Protein AF-A0A968JB32-F1 (afdb_monomer)

Solvent-accessible surface area (backbone atoms only — not comparable to full-atom values): 13478 Å² total; per-residue (Å²): 143,81,89,84,86,81,88,84,80,91,79,90,79,88,82,88,78,91,77,84,84,80,88,77,82,78,82,82,85,75,86,79,80,78,80,72,78,76,82,73,78,76,76,85,75,85,79,71,70,97,79,67,56,68,71,60,50,58,49,51,55,51,51,51,52,56,56,55,63,65,66,68,70,74,73,83,73,71,82,69,79,87,70,75,74,74,80,78,71,79,75,77,78,80,80,71,87,66,46,76,42,68,85,70,87,66,94,60,64,87,53,35,50,74,58,22,28,37,35,48,67,62,91,68,30,44,37,39,36,39,20,8,16,23,66,92,47,56,52,27,16,28,36,41,40,36,44,28,46,76,87,68,49,75,52,75,76,43,81,46,69,52,98,59,76,49,23,34,24,34,70,79,45,70,61,90,58,34,35,34,31,34,26,74,80,64,54,70,48,41,34,32,66,83,79,70,39,75,51,81,78,76,80,72,78,81,129

Secondary structure (DSSP, 8-state):
-------------------PPP--PPPP---------------TTS---TT--HHHHHHHHHHHHHHHHHHT-----------PPP--PPPP---PPPEEES----TTTTTEEEEEEEEEEETTEEEEEEEEEESS-TTSEEEEEEEB-TT-PBPPPEEEE-SS--S-EEEEEEETTEEEEEETTS-EEEEETTTTEEPP-------

Foldseek 3Di:
DDDDDDDDDDDDDDDDDDDDDDDDDDDDDDDDPPPPPDPPPPPPPPDDDPDDDPVVVVVVVVVVVVVVVVVPPPPPCPPDPPPPDPPPDPDPDPPDDFAKAQDDDDDPVVFFPFRIKGWDQDPLKIKIKTWWAGPVHQQWIKIWIWIADSVRRTDDIDIDIDPDGQGTKDFPDDDPQWTWIAGPVGDIWIARNVVRDTDPPDPPPDD

Mean predicted aligned error: 16.58 Å

Sequence (207 aa):
MRYFTILAPLLCLAIVLSGCGTIVNAPSQGAFAADVPTPTIIGLQDDLPPNLPDEKRDFLEREQRLVQTHVARQTDHTPSPITMPPTVSPVPQQIRPTGIFEDCREDYYQYIRIENCWWSIFGQTPVRVWAGADLSETSHGLLILLSTTAEGKIGEPTFYTTPTNHGAIEVIGADGPVLQVQAEDGTRFDFDVLERTWLPTVLTPTP

Structure (mmCIF, N/CA/C/O backbone):
data_AF-A0A968JB32-F1
#
_entry.id   AF-A0A968JB32-F1
#
loop_
_atom_site.group_PDB
_atom_site.id
_atom_site.type_symbol
_atom_site.label_atom_id
_atom_site.label_alt_id
_atom_site.label_comp_id
_atom_site.label_asym_id
_atom_site.label_entity_id
_atom_site.label_seq_id
_atom_site.pdbx_PDB_ins_code
_atom_site.Cartn_x
_atom_site.Cartn_y
_atom_site.Cartn_z
_atom_site.occupancy
_atom_site.B_iso_or_equiv
_atom_site.auth_seq_id
_atom_site.auth_comp_id
_atom_site.auth_asym_id
_atom_site.auth_atom_id
_atom_site.pdbx_PDB_model_num
ATOM 1 N N . MET A 1 1 ? -38.175 24.318 15.145 1.00 48.72 1 MET A N 1
ATOM 2 C CA . MET A 1 1 ? -38.318 24.889 13.788 1.00 48.72 1 MET A CA 1
ATOM 3 C C . MET A 1 1 ? -37.516 26.176 13.694 1.00 48.72 1 MET A C 1
ATOM 5 O O . MET A 1 1 ? -37.954 27.201 14.199 1.00 48.72 1 MET A O 1
ATOM 9 N N . ARG A 1 2 ? -36.318 26.110 13.113 1.00 45.81 2 ARG A N 1
ATOM 10 C CA . ARG A 1 2 ? -35.528 27.276 12.705 1.00 45.81 2 ARG A CA 1
ATOM 11 C C . ARG A 1 2 ? -34.916 26.937 11.350 1.00 45.81 2 ARG A C 1
ATOM 13 O O . ARG A 1 2 ? -34.182 25.963 11.243 1.00 45.81 2 ARG A O 1
ATOM 20 N N . TYR A 1 3 ? -35.332 27.689 10.339 1.00 50.78 3 TYR A N 1
ATOM 21 C CA . TYR A 1 3 ? -34.846 27.622 8.967 1.00 50.78 3 TYR A CA 1
ATOM 22 C C . TYR A 1 3 ? -33.458 28.265 8.901 1.00 50.78 3 TYR A C 1
ATOM 24 O O . TYR A 1 3 ? -33.291 29.380 9.392 1.00 50.78 3 TYR A O 1
ATOM 32 N N . PHE A 1 4 ? -32.488 27.592 8.284 1.00 54.97 4 PHE A N 1
ATOM 33 C CA . PHE A 1 4 ? -31.253 28.225 7.826 1.00 54.97 4 PHE A CA 1
ATOM 34 C C . PHE A 1 4 ? -31.029 27.836 6.366 1.00 54.97 4 PHE A C 1
ATOM 36 O O . PHE A 1 4 ? -30.529 26.764 6.042 1.00 54.97 4 PHE A O 1
ATOM 43 N N . THR A 1 5 ? -31.494 28.723 5.494 1.00 60.91 5 THR A N 1
ATOM 44 C CA . THR A 1 5 ? -31.262 28.710 4.054 1.00 60.91 5 THR A CA 1
ATOM 45 C C . THR A 1 5 ? -30.018 29.554 3.798 1.00 60.91 5 THR A C 1
ATOM 47 O O . THR A 1 5 ? -30.060 30.760 4.027 1.00 60.91 5 THR A O 1
ATOM 50 N N . ILE A 1 6 ? -28.924 28.956 3.322 1.00 56.50 6 ILE A N 1
ATOM 51 C CA . ILE A 1 6 ? -27.818 29.704 2.706 1.00 56.50 6 ILE A CA 1
ATOM 52 C C . ILE A 1 6 ? -27.552 29.097 1.328 1.00 56.50 6 ILE A C 1
ATOM 54 O O . ILE A 1 6 ? -26.927 28.051 1.192 1.00 56.50 6 ILE A O 1
ATOM 58 N N . LEU A 1 7 ? -28.088 29.785 0.318 1.00 58.38 7 LEU A N 1
ATOM 59 C CA . LEU A 1 7 ? -27.598 29.790 -1.057 1.00 58.38 7 LEU A CA 1
ATOM 60 C C . LEU A 1 7 ? -26.282 30.579 -1.107 1.00 58.38 7 LEU A C 1
ATOM 62 O O . LEU A 1 7 ? -26.258 31.703 -0.609 1.00 58.38 7 LEU A O 1
ATOM 66 N N . ALA A 1 8 ? -25.260 30.066 -1.795 1.00 52.31 8 ALA A N 1
ATOM 67 C CA . ALA A 1 8 ? -24.227 30.860 -2.479 1.00 52.31 8 ALA A CA 1
ATOM 68 C C . ALA A 1 8 ? -23.337 29.948 -3.357 1.00 52.31 8 ALA A C 1
ATOM 70 O O . ALA A 1 8 ? -23.254 28.754 -3.082 1.00 52.31 8 ALA A O 1
ATOM 71 N N . PRO A 1 9 ? -22.751 30.461 -4.455 1.00 60.81 9 PRO A N 1
ATOM 72 C CA . PRO A 1 9 ? -22.960 29.878 -5.779 1.00 60.81 9 PRO A CA 1
ATOM 73 C C . PRO A 1 9 ? -21.728 29.232 -6.429 1.00 60.81 9 PRO A C 1
ATOM 75 O O . PRO A 1 9 ? -20.587 29.470 -6.043 1.00 60.81 9 PRO A O 1
ATOM 78 N N . LEU A 1 10 ? -22.027 28.468 -7.489 1.00 52.69 10 LEU A N 1
ATOM 79 C CA . LEU A 1 10 ? -21.133 28.057 -8.573 1.00 52.69 10 LEU A CA 1
ATOM 80 C C . LEU 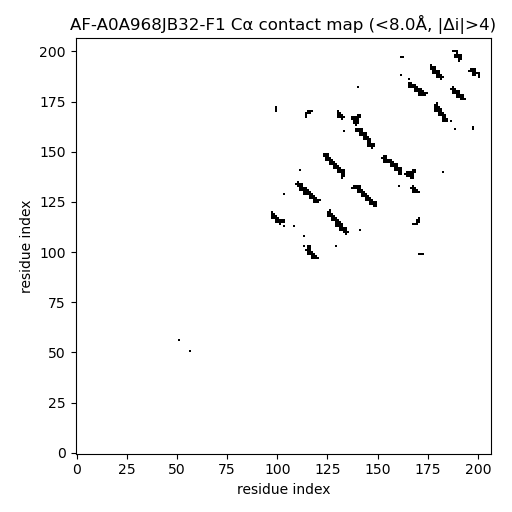A 1 10 ? -20.113 29.148 -8.938 1.00 52.69 10 LEU A C 1
ATOM 82 O O . LEU A 1 10 ? -20.499 30.242 -9.355 1.00 52.69 10 LEU A O 1
ATOM 86 N N . LEU A 1 11 ? -18.831 28.785 -8.932 1.00 58.09 11 LEU A N 1
ATOM 87 C CA . LEU A 1 11 ? -17.804 29.470 -9.708 1.00 58.09 11 LEU A CA 1
ATOM 88 C C . LEU A 1 11 ? -17.168 28.460 -10.669 1.00 58.09 11 LEU A C 1
ATOM 90 O O . LEU A 1 11 ? -16.337 27.639 -10.289 1.00 58.09 11 LEU A O 1
ATOM 94 N N . CYS A 1 12 ? -17.607 28.516 -11.925 1.00 47.22 12 CYS A N 1
ATOM 95 C CA . CYS A 1 12 ? -16.929 27.897 -13.054 1.00 47.22 12 CYS A CA 1
ATOM 96 C C . CYS A 1 12 ? -15.562 28.561 -13.248 1.00 47.22 12 CYS A C 1
ATOM 98 O O . CYS A 1 12 ? -15.500 29.766 -13.490 1.00 47.22 12 CYS A O 1
ATOM 100 N N . LEU A 1 13 ? -14.485 27.777 -13.245 1.00 57.88 13 LEU A N 1
ATOM 101 C CA . LEU A 1 13 ? -13.226 28.197 -13.850 1.00 57.88 13 LEU A CA 1
ATOM 102 C C . LEU A 1 13 ? -12.702 27.076 -14.747 1.00 57.88 13 LEU A C 1
ATOM 104 O O . LEU A 1 13 ? -12.031 26.148 -14.307 1.00 57.88 13 LEU A O 1
ATOM 108 N N . ALA A 1 14 ? -13.067 27.169 -16.024 1.00 53.66 14 ALA A N 1
ATOM 109 C CA . ALA A 1 14 ? -12.449 26.419 -17.102 1.00 53.66 14 ALA A CA 1
ATOM 110 C C . ALA A 1 14 ? -11.148 27.130 -17.498 1.00 53.66 14 ALA A C 1
ATOM 112 O O . ALA A 1 14 ? -11.190 28.271 -17.959 1.00 53.66 14 ALA A O 1
ATOM 113 N N . ILE A 1 15 ? -10.005 26.463 -17.342 1.00 61.47 15 ILE A N 1
ATOM 114 C CA . ILE A 1 15 ? -8.745 26.888 -17.959 1.00 61.47 15 ILE A CA 1
ATOM 115 C C . ILE A 1 15 ? -8.316 25.791 -18.929 1.00 61.47 15 ILE A C 1
ATOM 117 O O . ILE A 1 15 ? -7.851 24.724 -18.540 1.00 61.47 15 ILE A O 1
ATOM 121 N N . VAL A 1 16 ? -8.514 26.087 -20.211 1.00 59.53 16 VAL A N 1
ATOM 122 C CA . VAL A 1 16 ? -7.942 25.381 -21.356 1.00 59.53 16 VAL A CA 1
ATOM 123 C C . VAL A 1 16 ? -6.540 25.942 -21.570 1.00 59.53 16 VAL A C 1
ATOM 125 O O . VAL A 1 16 ? -6.406 27.129 -21.860 1.00 59.53 16 VAL A O 1
ATOM 128 N N . LEU A 1 17 ? -5.506 25.107 -21.478 1.00 61.25 17 LEU A N 1
ATOM 129 C CA . LEU A 1 17 ? -4.194 25.429 -22.039 1.00 61.25 17 LEU A CA 1
ATOM 130 C C . LEU A 1 17 ? -3.678 24.250 -22.864 1.00 61.25 17 LEU A C 1
ATOM 132 O O . LEU A 1 17 ? -3.130 23.277 -22.355 1.00 61.25 17 LEU A O 1
ATOM 136 N N . SER A 1 18 ? -3.886 24.391 -24.171 1.00 60.53 18 SER A N 1
ATOM 137 C CA . SER A 1 18 ? -3.218 23.663 -25.242 1.00 60.53 18 SER A CA 1
ATOM 138 C C . SER A 1 18 ? -1.718 23.966 -25.225 1.00 60.53 18 SER A C 1
ATOM 140 O O . SER A 1 18 ? -1.317 25.109 -25.440 1.00 60.53 18 SER A O 1
ATOM 142 N N . GLY A 1 19 ? -0.887 22.947 -25.005 1.00 52.47 19 GLY A N 1
ATOM 143 C CA . GLY A 1 19 ? 0.565 23.024 -25.169 1.00 52.47 19 GLY A CA 1
ATOM 144 C C . GLY A 1 19 ? 1.015 22.222 -26.388 1.00 52.47 19 GLY A C 1
ATOM 145 O O . GLY A 1 19 ? 0.923 20.997 -26.388 1.00 52.47 19 GLY A O 1
ATOM 146 N N . CYS A 1 20 ? 1.486 22.915 -27.427 1.00 65.56 20 CYS A N 1
ATOM 147 C CA . CYS A 1 20 ? 2.123 22.320 -28.602 1.00 65.56 20 CYS A CA 1
ATOM 148 C C . CYS A 1 20 ? 3.452 21.648 -28.230 1.00 65.56 20 CYS A C 1
ATOM 150 O O . CYS A 1 20 ? 4.290 22.247 -27.557 1.00 65.56 20 CYS A O 1
ATOM 152 N N . GLY A 1 21 ? 3.653 20.425 -28.722 1.00 45.09 21 GLY A N 1
ATOM 153 C CA . GLY A 1 21 ? 4.903 19.686 -28.594 1.00 45.09 21 GLY A CA 1
ATOM 154 C C . GLY A 1 21 ? 6.032 20.276 -29.441 1.00 45.09 21 GLY A C 1
ATOM 155 O O . GLY A 1 21 ? 5.850 20.601 -30.614 1.00 45.09 21 GLY A O 1
ATOM 156 N N . THR A 1 22 ? 7.219 20.364 -28.849 1.00 61.78 22 THR A N 1
ATOM 157 C CA . THR A 1 22 ? 8.491 20.558 -29.546 1.00 61.78 22 THR A CA 1
ATOM 158 C C . THR A 1 22 ? 9.224 19.221 -29.603 1.00 61.78 22 THR A C 1
ATOM 160 O O . THR A 1 22 ? 9.585 18.638 -28.585 1.00 61.78 22 THR A O 1
ATOM 163 N N . ILE A 1 23 ? 9.429 18.712 -30.817 1.00 51.91 23 ILE A N 1
ATOM 164 C CA . ILE A 1 23 ? 10.250 17.527 -31.072 1.00 51.91 23 ILE A CA 1
ATOM 165 C C . ILE A 1 23 ? 11.708 17.996 -31.043 1.00 51.91 23 ILE A C 1
ATOM 167 O O . ILE A 1 23 ? 12.149 18.716 -31.938 1.00 51.91 23 ILE A O 1
ATOM 171 N N . VAL A 1 24 ? 12.443 17.641 -29.991 1.00 63.69 24 VAL A N 1
ATOM 172 C CA . VAL A 1 24 ? 13.883 17.905 -29.889 1.00 63.69 24 VAL A CA 1
ATOM 173 C C . VAL A 1 24 ? 14.620 16.726 -30.521 1.00 63.69 24 VAL A C 1
ATOM 175 O O . VAL A 1 24 ? 14.542 15.602 -30.031 1.00 63.69 24 VAL A O 1
ATOM 178 N N . ASN A 1 25 ? 15.314 16.982 -31.630 1.00 56.31 25 ASN A N 1
ATOM 179 C CA . ASN A 1 25 ? 16.186 16.008 -32.284 1.00 56.31 25 ASN A C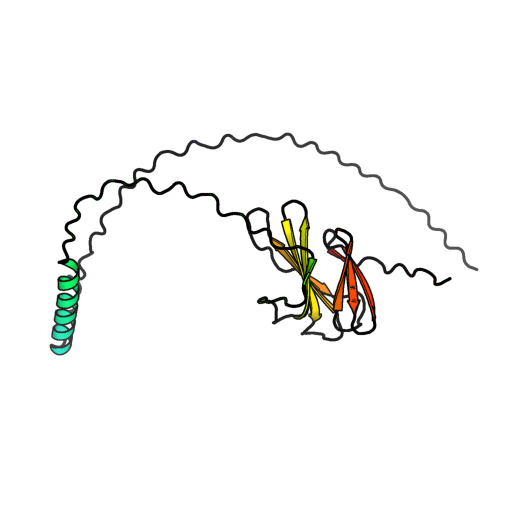A 1
ATOM 180 C C . ASN A 1 25 ? 17.312 15.575 -31.332 1.00 56.31 25 ASN A C 1
ATOM 182 O O . ASN A 1 25 ? 18.053 16.413 -30.817 1.00 56.31 25 ASN A O 1
ATOM 186 N N . ALA A 1 26 ? 17.454 14.265 -31.130 1.00 58.81 26 ALA A N 1
ATOM 187 C CA . ALA A 1 26 ? 18.565 13.685 -30.389 1.00 58.81 26 ALA A CA 1
ATOM 188 C C . ALA A 1 26 ? 19.880 13.817 -31.189 1.00 58.81 26 ALA A C 1
ATOM 190 O O . ALA A 1 26 ? 19.883 13.572 -32.399 1.00 58.81 26 ALA A O 1
ATOM 191 N N . PRO A 1 27 ? 21.006 14.179 -30.548 1.00 59.72 27 PRO A N 1
ATOM 192 C CA . PRO A 1 27 ? 22.311 14.176 -31.195 1.00 59.72 27 PRO A CA 1
ATOM 193 C C . PRO A 1 27 ? 22.784 12.742 -31.474 1.00 59.72 27 PRO A C 1
ATOM 195 O O . PRO A 1 27 ? 22.702 11.853 -30.626 1.00 59.72 27 PRO A O 1
ATOM 198 N N . SER A 1 28 ? 23.307 12.535 -32.682 1.00 53.94 28 SER A N 1
ATOM 199 C CA . SER A 1 28 ? 23.983 11.315 -33.122 1.00 53.94 28 SER A CA 1
ATOM 200 C C . SER A 1 28 ? 25.167 10.984 -32.209 1.00 53.94 28 SER A C 1
ATOM 202 O O . SER A 1 28 ? 26.077 11.801 -32.053 1.00 53.94 28 SER A O 1
ATOM 204 N N . GLN A 1 29 ? 25.167 9.779 -31.636 1.00 54.38 29 GLN A N 1
ATOM 205 C CA . GLN A 1 29 ? 26.278 9.236 -30.856 1.00 54.38 29 GLN A CA 1
ATOM 206 C C . GLN A 1 29 ? 27.517 9.072 -31.747 1.00 54.38 29 GLN A C 1
ATOM 208 O O . GLN A 1 29 ? 27.542 8.245 -32.658 1.00 54.38 29 GLN A O 1
ATOM 213 N N . GLY A 1 30 ? 28.540 9.886 -31.486 1.00 53.81 30 GLY A N 1
ATOM 214 C CA . GLY A 1 30 ? 29.878 9.697 -32.031 1.00 53.81 30 GLY A CA 1
ATOM 215 C C . GLY A 1 30 ? 30.526 8.446 -31.441 1.00 53.81 30 GLY A C 1
ATOM 216 O O . GLY A 1 30 ? 30.382 8.156 -30.254 1.00 53.81 30 GLY A O 1
ATOM 217 N N . ALA A 1 31 ? 31.230 7.702 -32.289 1.00 51.78 31 ALA A N 1
ATOM 218 C CA . ALA A 1 31 ? 32.008 6.536 -31.910 1.00 51.78 31 ALA A CA 1
ATOM 219 C C . ALA A 1 31 ? 33.108 6.929 -30.910 1.00 51.78 31 ALA A C 1
ATOM 221 O O . ALA A 1 31 ? 34.048 7.644 -31.256 1.00 51.78 31 ALA A O 1
ATOM 222 N N . PHE A 1 32 ? 32.999 6.447 -29.674 1.00 48.97 32 PHE A N 1
ATOM 223 C CA . PHE A 1 32 ? 34.090 6.505 -28.710 1.00 48.97 32 PHE A CA 1
ATOM 224 C C . PHE A 1 32 ? 35.105 5.416 -29.067 1.00 48.97 32 PHE A C 1
ATOM 226 O O . PHE A 1 32 ? 34.905 4.239 -28.770 1.00 48.97 32 PHE A O 1
ATOM 233 N N . ALA A 1 33 ? 36.197 5.810 -29.721 1.00 50.34 33 ALA A N 1
ATOM 234 C CA . ALA A 1 33 ? 37.429 5.038 -29.693 1.00 50.34 33 ALA A CA 1
ATOM 235 C C . ALA A 1 33 ? 37.967 5.110 -28.258 1.00 50.34 33 ALA A C 1
ATOM 237 O O . ALA A 1 33 ? 38.444 6.155 -27.817 1.00 50.34 33 ALA A O 1
ATOM 238 N N . ALA A 1 34 ? 37.806 4.028 -27.499 1.00 49.00 34 ALA A N 1
ATOM 239 C CA . ALA A 1 34 ? 38.403 3.904 -26.181 1.00 49.00 34 ALA A CA 1
ATOM 240 C C . ALA A 1 34 ? 39.913 3.682 -26.347 1.00 49.00 34 ALA A C 1
ATOM 242 O O . ALA A 1 34 ? 40.373 2.547 -26.458 1.00 49.00 34 ALA A O 1
ATOM 243 N N . ASP A 1 35 ? 40.677 4.774 -26.366 1.00 49.22 35 ASP A N 1
ATOM 244 C CA . ASP A 1 35 ? 42.063 4.755 -25.904 1.00 49.22 35 ASP A CA 1
ATOM 245 C C . ASP A 1 35 ? 42.000 4.430 -24.408 1.00 49.22 35 ASP A C 1
ATOM 247 O O . ASP A 1 35 ? 41.704 5.288 -23.576 1.00 49.22 35 ASP A O 1
ATOM 251 N N . VAL A 1 36 ? 42.162 3.154 -24.065 1.00 53.12 36 VAL A N 1
ATOM 252 C CA . VAL A 1 36 ? 42.317 2.735 -22.673 1.00 53.12 36 VAL A CA 1
ATOM 253 C C . VAL A 1 36 ? 43.753 3.090 -22.291 1.00 53.12 36 VAL A C 1
ATOM 255 O O . VAL A 1 36 ? 44.672 2.444 -22.800 1.00 53.12 36 VAL A O 1
ATOM 258 N N . PRO A 1 37 ? 43.995 4.104 -21.438 1.00 56.22 37 PRO A N 1
ATOM 259 C CA . PRO A 1 37 ? 45.337 4.361 -20.956 1.00 56.22 37 PRO A CA 1
ATOM 260 C C . PRO A 1 37 ? 45.794 3.124 -20.187 1.00 56.22 37 PRO A C 1
ATOM 262 O O . PRO A 1 37 ? 45.181 2.729 -19.193 1.00 56.22 37 PRO A O 1
ATOM 265 N N . THR A 1 38 ? 46.863 2.497 -20.671 1.00 55.62 38 THR A N 1
ATOM 266 C CA . THR A 1 38 ? 47.585 1.469 -19.929 1.00 55.62 38 THR A CA 1
ATOM 267 C C . THR A 1 38 ? 47.860 2.020 -18.530 1.00 55.62 38 THR A C 1
ATOM 269 O O . THR A 1 38 ? 48.454 3.098 -18.429 1.00 55.62 38 THR A O 1
ATOM 272 N N . PRO A 1 39 ? 47.425 1.350 -17.449 1.00 52.53 39 PRO A N 1
ATOM 273 C CA . PRO A 1 39 ? 47.748 1.797 -16.109 1.00 52.53 39 PRO A CA 1
ATOM 274 C C . PRO A 1 39 ? 49.263 1.705 -15.942 1.00 52.53 39 PRO A C 1
ATOM 276 O O . PRO A 1 39 ? 49.828 0.626 -15.770 1.00 52.53 39 PRO A O 1
ATOM 279 N N . THR A 1 40 ? 49.933 2.849 -16.030 1.00 60.88 40 THR A N 1
ATOM 280 C CA . THR A 1 40 ? 51.312 2.984 -15.585 1.00 60.88 40 THR A CA 1
ATOM 281 C C . THR A 1 40 ? 51.298 2.688 -14.095 1.00 60.88 40 THR A C 1
ATOM 283 O O . THR A 1 40 ? 50.757 3.468 -13.312 1.00 60.88 40 THR A O 1
ATOM 286 N N . ILE A 1 41 ? 51.840 1.533 -13.706 1.00 55.53 41 ILE A N 1
ATOM 287 C CA . ILE A 1 41 ? 52.107 1.217 -12.306 1.00 55.53 41 ILE A CA 1
ATOM 288 C C . ILE A 1 41 ? 53.046 2.314 -11.806 1.00 55.53 41 ILE A C 1
ATOM 290 O O . ILE A 1 41 ? 54.220 2.359 -12.170 1.00 55.53 41 ILE A O 1
ATOM 294 N N . ILE A 1 42 ? 52.492 3.243 -11.029 1.00 52.00 42 ILE A N 1
ATOM 295 C CA . ILE A 1 42 ? 53.248 4.267 -10.320 1.00 52.00 42 ILE A CA 1
ATOM 296 C C . ILE A 1 42 ? 54.175 3.506 -9.373 1.00 52.00 42 ILE A C 1
ATOM 298 O O . ILE A 1 42 ? 53.716 2.841 -8.443 1.00 52.00 42 ILE A O 1
ATOM 302 N N . GLY A 1 43 ? 55.474 3.533 -9.667 1.00 53.78 43 GLY A N 1
ATOM 303 C CA . GLY A 1 43 ? 56.492 2.906 -8.840 1.00 53.78 43 GLY A CA 1
ATOM 304 C C . GLY A 1 43 ? 56.489 3.538 -7.453 1.00 53.78 43 GLY A C 1
ATOM 305 O O . GLY A 1 43 ? 56.945 4.660 -7.278 1.00 53.78 43 GLY A O 1
ATOM 306 N N . LEU A 1 44 ? 56.002 2.799 -6.458 1.00 56.06 44 LEU A N 1
ATOM 307 C CA . LEU A 1 44 ? 56.058 3.126 -5.025 1.00 56.06 44 LEU A CA 1
ATOM 308 C C . LEU A 1 44 ? 57.489 3.017 -4.446 1.00 56.06 44 LEU A C 1
ATOM 310 O O . LEU A 1 44 ? 57.664 2.757 -3.258 1.00 56.06 44 LEU A O 1
ATOM 314 N N . GLN A 1 45 ? 58.524 3.154 -5.279 1.00 57.25 45 GLN A N 1
ATOM 315 C CA . GLN A 1 45 ? 59.910 2.866 -4.900 1.00 57.25 45 GLN A CA 1
ATOM 316 C C . GLN A 1 45 ? 60.620 4.048 -4.214 1.00 57.25 45 GLN A C 1
ATOM 318 O O . GLN A 1 45 ? 61.601 3.810 -3.516 1.00 57.25 45 GLN A O 1
ATOM 323 N N . ASP A 1 46 ? 60.132 5.285 -4.364 1.00 56.38 46 ASP A N 1
ATOM 324 C CA . ASP A 1 46 ? 60.915 6.483 -4.011 1.00 56.38 46 ASP A CA 1
ATOM 325 C C . ASP A 1 46 ? 60.667 7.064 -2.602 1.00 56.38 46 ASP A C 1
ATOM 327 O O . ASP A 1 46 ? 61.356 8.001 -2.212 1.00 56.38 46 ASP A O 1
ATOM 331 N N . ASP A 1 47 ? 59.764 6.489 -1.796 1.00 63.12 47 ASP A N 1
ATOM 332 C CA . ASP A 1 47 ? 59.376 7.049 -0.481 1.00 63.12 47 ASP A CA 1
ATOM 333 C C . ASP A 1 47 ? 59.603 6.092 0.712 1.00 63.12 47 ASP A C 1
ATOM 335 O O . ASP A 1 47 ? 58.849 6.077 1.689 1.00 63.12 47 ASP A O 1
ATOM 339 N N . LEU A 1 48 ? 60.654 5.265 0.677 1.00 67.62 48 LEU A N 1
ATOM 340 C CA . LEU A 1 48 ? 61.046 4.493 1.864 1.00 67.62 48 LEU A CA 1
ATOM 341 C C . LEU A 1 48 ? 61.942 5.335 2.791 1.00 67.62 48 LEU A C 1
ATOM 343 O O . LEU A 1 48 ? 63.025 5.756 2.381 1.00 67.62 48 LEU A O 1
ATOM 347 N N . PRO A 1 49 ? 61.544 5.570 4.059 1.00 74.62 49 PRO A N 1
ATOM 348 C CA . PRO A 1 49 ? 62.358 6.345 4.982 1.00 74.62 49 PRO A CA 1
ATOM 349 C C . PRO A 1 49 ? 63.690 5.625 5.266 1.00 74.62 49 PRO A C 1
ATOM 351 O O . PRO A 1 49 ? 63.700 4.408 5.471 1.00 74.62 49 PRO A O 1
ATOM 354 N N . PRO A 1 50 ? 64.818 6.356 5.352 1.00 74.88 50 PRO A N 1
ATOM 355 C CA . PRO A 1 50 ? 66.174 5.789 5.333 1.00 74.88 50 PRO A CA 1
ATOM 356 C C . PRO A 1 50 ? 66.554 4.957 6.570 1.00 74.88 50 PRO A C 1
ATOM 358 O O . PRO A 1 50 ? 67.678 4.476 6.661 1.00 74.88 50 PRO A O 1
ATOM 361 N N . ASN A 1 51 ? 65.646 4.788 7.534 1.00 83.94 51 ASN A N 1
ATOM 362 C CA . ASN A 1 51 ? 65.935 4.180 8.831 1.00 83.94 51 ASN A CA 1
ATOM 363 C C . ASN A 1 51 ? 64.899 3.110 9.219 1.00 83.94 51 ASN A C 1
ATOM 365 O O . ASN A 1 51 ? 64.377 3.094 10.334 1.00 83.94 51 ASN A O 1
ATOM 369 N N . LEU A 1 52 ? 64.543 2.238 8.269 1.00 83.88 52 LEU A N 1
ATOM 370 C CA . LEU A 1 52 ? 63.701 1.078 8.562 1.00 83.88 52 LEU A CA 1
ATOM 371 C C . LEU A 1 52 ? 64.499 -0.000 9.328 1.00 83.88 52 LEU A C 1
ATOM 373 O O . LEU A 1 52 ? 65.577 -0.393 8.859 1.00 83.88 52 LEU A O 1
ATOM 377 N N . PRO A 1 53 ? 63.948 -0.546 10.432 1.00 90.81 53 PRO A N 1
ATOM 378 C CA . PRO A 1 53 ? 64.485 -1.742 11.083 1.00 90.81 53 PRO A CA 1
ATOM 379 C C . PRO A 1 53 ? 64.633 -2.901 10.088 1.00 90.81 53 PRO A C 1
ATOM 381 O O . PRO A 1 53 ? 63.778 -3.057 9.211 1.00 90.81 53 PRO A O 1
ATOM 384 N N . ASP A 1 54 ? 65.686 -3.715 10.233 1.00 88.19 54 ASP A N 1
ATOM 385 C CA . ASP A 1 54 ? 66.004 -4.823 9.311 1.00 88.19 54 ASP A CA 1
ATOM 386 C C . ASP A 1 54 ? 64.805 -5.764 9.093 1.00 88.19 54 ASP A C 1
ATOM 388 O O . ASP A 1 54 ? 64.464 -6.085 7.958 1.00 88.19 54 ASP A O 1
ATOM 392 N N . GLU A 1 55 ? 64.068 -6.088 10.160 1.00 89.00 55 GLU A N 1
ATOM 393 C CA . GLU A 1 55 ? 62.886 -6.961 10.107 1.00 89.00 55 GLU A CA 1
ATOM 394 C C . GLU A 1 55 ? 61.796 -6.452 9.145 1.00 89.00 55 GLU A C 1
ATOM 396 O O . GLU A 1 55 ? 61.134 -7.227 8.450 1.00 89.00 55 GLU A O 1
ATOM 401 N N . LYS A 1 56 ? 61.628 -5.128 9.056 1.00 84.31 56 LYS A N 1
ATOM 402 C CA . LYS A 1 56 ? 60.614 -4.505 8.200 1.00 84.31 56 LYS A CA 1
ATOM 403 C C . LYS A 1 56 ? 61.076 -4.415 6.741 1.00 84.31 56 LYS A C 1
ATOM 405 O O . LYS A 1 56 ? 60.234 -4.459 5.845 1.00 84.31 56 LYS A O 1
ATOM 410 N N . ARG A 1 57 ? 62.391 -4.348 6.495 1.00 81.44 57 ARG A N 1
ATOM 411 C CA . ARG A 1 57 ? 62.976 -4.474 5.148 1.00 81.44 57 ARG A CA 1
ATOM 412 C C . ARG A 1 57 ? 62.752 -5.876 4.584 1.00 81.44 57 ARG A C 1
ATOM 414 O O . ARG A 1 57 ? 62.206 -5.995 3.491 1.00 81.44 57 ARG A O 1
ATOM 421 N N . ASP A 1 58 ? 63.031 -6.909 5.373 1.00 86.69 58 ASP A N 1
ATOM 422 C CA . ASP A 1 58 ? 62.839 -8.308 4.963 1.00 86.69 58 ASP A CA 1
ATOM 423 C C . ASP A 1 58 ? 61.368 -8.651 4.688 1.00 86.69 58 ASP A C 1
ATOM 425 O O . ASP A 1 58 ? 61.043 -9.521 3.874 1.00 86.69 58 ASP A O 1
ATOM 429 N N . PHE A 1 59 ? 60.439 -8.004 5.396 1.00 86.81 59 PHE A N 1
ATOM 430 C CA . PHE A 1 59 ? 59.010 -8.141 5.126 1.00 86.81 59 PHE A CA 1
ATOM 431 C C . PHE A 1 59 ? 58.620 -7.518 3.777 1.00 86.81 59 PHE A C 1
ATOM 433 O O . PHE A 1 59 ? 57.980 -8.179 2.960 1.00 86.81 59 PHE A O 1
ATOM 440 N N . LEU A 1 60 ? 59.048 -6.279 3.514 1.00 82.88 60 LEU A N 1
ATOM 441 C CA . LEU A 1 60 ? 58.741 -5.576 2.264 1.00 82.88 60 LEU A CA 1
ATOM 442 C C . LEU A 1 60 ? 59.361 -6.259 1.040 1.00 82.88 60 LEU A C 1
ATOM 444 O O . LEU A 1 60 ? 58.717 -6.344 -0.003 1.00 82.88 60 LEU A O 1
ATOM 448 N N . GLU A 1 61 ? 60.578 -6.788 1.165 1.00 84.06 61 GLU A N 1
ATOM 449 C CA . GLU A 1 61 ? 61.236 -7.516 0.079 1.00 84.06 61 GLU A CA 1
ATOM 450 C C . GLU A 1 61 ? 60.500 -8.824 -0.258 1.00 84.06 61 GLU A C 1
ATOM 452 O O . GLU A 1 61 ? 60.329 -9.163 -1.431 1.00 84.06 61 GLU A O 1
ATOM 457 N N . ARG A 1 62 ? 59.978 -9.533 0.755 1.00 83.56 62 ARG A N 1
ATOM 458 C CA . ARG A 1 62 ? 59.139 -10.725 0.543 1.00 83.56 62 ARG A CA 1
ATOM 459 C C . ARG A 1 62 ? 57.831 -10.393 -0.169 1.00 83.56 62 ARG A C 1
ATOM 461 O O . ARG A 1 62 ? 57.494 -11.080 -1.130 1.00 83.56 62 ARG A O 1
ATOM 468 N N . GLU A 1 63 ? 57.138 -9.341 0.253 1.00 82.56 63 GLU A N 1
ATOM 469 C CA . GLU A 1 63 ? 55.914 -8.859 -0.403 1.00 82.56 63 GLU A CA 1
ATOM 470 C C . GLU A 1 63 ? 56.170 -8.468 -1.865 1.00 82.56 63 GLU A C 1
ATOM 472 O O . GLU A 1 63 ? 55.480 -8.940 -2.769 1.00 82.56 63 GLU A O 1
ATOM 477 N N . GLN A 1 64 ? 57.225 -7.691 -2.139 1.00 78.38 64 GLN A N 1
ATOM 478 C CA . GLN A 1 64 ? 57.574 -7.308 -3.511 1.00 78.38 64 GLN A CA 1
ATOM 479 C C . GLN A 1 64 ? 57.877 -8.520 -4.397 1.00 78.38 64 GLN A C 1
ATOM 481 O O . GLN A 1 64 ? 57.476 -8.549 -5.563 1.00 78.38 64 GLN A O 1
ATOM 486 N N . ARG A 1 65 ? 58.533 -9.550 -3.851 1.00 76.62 65 ARG A N 1
ATOM 487 C CA . ARG A 1 65 ? 58.832 -10.782 -4.590 1.00 76.62 65 ARG A CA 1
ATOM 488 C C . ARG A 1 65 ? 57.571 -11.566 -4.955 1.00 76.62 65 ARG A C 1
ATOM 490 O O . ARG A 1 65 ? 57.513 -12.119 -6.050 1.00 76.62 65 ARG A O 1
ATOM 497 N N . LEU A 1 66 ? 56.573 -11.594 -4.069 1.00 72.62 66 LEU A N 1
ATOM 498 C CA . LEU A 1 66 ? 55.274 -12.226 -4.330 1.00 72.62 66 LEU A CA 1
ATOM 499 C C . LEU A 1 66 ? 54.474 -11.460 -5.386 1.00 72.62 66 LEU A C 1
ATOM 501 O O . LEU A 1 66 ? 53.871 -12.067 -6.267 1.00 72.62 66 LEU A O 1
ATOM 505 N N . VAL A 1 67 ? 54.510 -10.127 -5.352 1.00 67.69 67 VAL A N 1
ATOM 506 C CA . VAL A 1 67 ? 53.852 -9.311 -6.378 1.00 67.69 67 VAL A CA 1
ATOM 507 C C . VAL A 1 67 ? 54.520 -9.515 -7.741 1.00 67.69 67 VAL A C 1
ATOM 509 O O . VAL A 1 67 ? 53.819 -9.719 -8.728 1.00 67.69 67 VAL A O 1
ATOM 512 N N . GLN A 1 68 ? 55.857 -9.551 -7.819 1.00 64.94 68 GLN A N 1
ATOM 513 C CA . GLN A 1 68 ? 56.572 -9.745 -9.089 1.00 64.94 68 GLN A CA 1
ATOM 514 C C . GLN A 1 68 ? 56.325 -11.119 -9.733 1.00 64.94 68 GLN A C 1
ATOM 516 O O . GLN A 1 68 ? 56.204 -11.199 -10.957 1.00 64.94 68 GLN A O 1
ATOM 521 N N . THR A 1 69 ? 56.196 -12.198 -8.953 1.00 59.22 69 THR A N 1
ATOM 522 C CA . THR A 1 69 ? 55.891 -13.527 -9.514 1.00 59.22 69 THR A CA 1
ATOM 523 C C . THR A 1 69 ? 54.472 -13.627 -10.077 1.00 59.22 69 THR A C 1
ATOM 525 O O . THR A 1 69 ? 54.248 -14.421 -10.990 1.00 59.22 69 THR A O 1
ATOM 528 N N . HIS A 1 70 ? 53.530 -12.790 -9.632 1.00 55.88 70 HIS A N 1
ATOM 529 C CA . HIS A 1 70 ? 52.177 -12.747 -10.194 1.00 55.88 70 HIS A CA 1
ATOM 530 C C . HIS A 1 70 ? 52.093 -12.079 -11.578 1.00 55.88 70 HIS A C 1
ATOM 532 O O . HIS A 1 70 ? 51.196 -12.420 -12.350 1.00 55.88 70 HIS A O 1
ATOM 538 N N . VAL A 1 71 ? 53.022 -11.183 -11.933 1.00 55.66 71 VAL A N 1
ATOM 539 C CA . VAL A 1 71 ? 52.978 -10.435 -13.210 1.00 55.66 71 VAL A CA 1
ATOM 540 C C . VAL A 1 71 ? 53.608 -11.215 -14.374 1.00 55.66 71 VAL A C 1
ATOM 542 O O . VAL A 1 71 ? 53.283 -10.974 -15.532 1.00 55.66 71 VAL A O 1
ATOM 545 N N . ALA A 1 72 ? 54.462 -12.203 -14.095 1.00 51.84 72 ALA A N 1
ATOM 546 C CA . ALA A 1 72 ? 55.171 -12.972 -15.124 1.00 51.84 72 ALA A CA 1
ATOM 547 C C . ALA A 1 72 ? 54.338 -14.093 -15.779 1.00 51.84 72 ALA A C 1
ATOM 549 O O . ALA A 1 72 ? 54.865 -14.845 -16.600 1.00 51.84 72 ALA A O 1
ATOM 550 N N . ARG A 1 73 ? 53.038 -14.223 -15.465 1.00 53.44 73 ARG A N 1
ATOM 551 C CA . ARG A 1 73 ? 52.138 -15.114 -16.212 1.00 53.44 73 ARG A CA 1
ATOM 552 C C . ARG A 1 73 ? 51.759 -14.444 -17.530 1.00 53.44 73 ARG A C 1
ATOM 554 O O . ARG A 1 73 ? 50.644 -13.966 -17.708 1.00 53.44 73 ARG A O 1
ATOM 561 N N . GLN A 1 74 ? 52.735 -14.402 -18.428 1.00 50.94 74 GLN A N 1
ATOM 562 C CA . GLN A 1 74 ? 52.594 -13.974 -19.806 1.00 50.94 74 GLN A CA 1
ATOM 563 C C . GLN A 1 74 ? 51.583 -14.911 -20.467 1.00 50.94 74 GLN A C 1
ATOM 565 O O . GLN A 1 74 ? 51.846 -16.082 -20.735 1.00 50.94 74 GLN A O 1
ATOM 570 N N . THR A 1 75 ? 50.363 -14.422 -20.608 1.00 56.12 75 THR A N 1
ATOM 571 C CA . THR A 1 75 ? 49.310 -15.100 -21.335 1.00 56.12 75 THR A CA 1
ATOM 572 C C . THR A 1 75 ? 49.687 -15.085 -22.811 1.00 56.12 75 THR A C 1
ATOM 574 O O . THR A 1 75 ? 49.714 -14.030 -23.442 1.00 56.12 75 THR A O 1
ATOM 577 N N . ASP A 1 76 ? 49.980 -16.264 -23.363 1.00 53.41 76 ASP A N 1
ATOM 578 C CA . ASP A 1 76 ? 49.975 -16.517 -24.805 1.00 53.41 76 ASP A CA 1
ATOM 579 C C . ASP A 1 76 ? 48.554 -16.268 -25.331 1.00 53.41 76 ASP A C 1
ATOM 581 O O . ASP A 1 76 ? 47.735 -17.173 -25.509 1.00 53.41 76 ASP A O 1
ATOM 585 N N . HIS A 1 77 ? 48.218 -14.998 -25.530 1.00 53.50 77 HIS A N 1
ATOM 586 C CA . HIS A 1 77 ? 46.995 -14.586 -26.188 1.00 53.50 77 HIS A CA 1
ATOM 587 C C . HIS A 1 77 ? 47.191 -14.757 -27.690 1.00 53.50 77 HIS A C 1
ATOM 589 O O . HIS A 1 77 ? 47.419 -13.803 -28.429 1.00 53.50 77 HIS A O 1
ATOM 595 N N . THR A 1 78 ? 47.067 -16.000 -28.152 1.00 61.84 78 THR A N 1
ATOM 596 C CA . THR A 1 78 ? 46.606 -16.220 -29.523 1.00 61.84 78 THR A CA 1
ATOM 597 C C . THR A 1 78 ? 45.232 -15.548 -29.614 1.00 61.84 78 THR A C 1
ATOM 599 O O . THR A 1 78 ? 44.357 -15.906 -28.820 1.00 61.84 78 THR A O 1
ATOM 602 N N . PRO A 1 79 ? 45.020 -14.542 -30.483 1.00 61.59 79 PRO A N 1
ATOM 603 C CA . PRO A 1 79 ? 43.722 -13.898 -30.598 1.00 61.59 79 PRO A CA 1
ATOM 604 C C . PRO A 1 79 ? 42.713 -14.952 -31.050 1.00 61.59 79 PRO A C 1
ATOM 606 O O . PRO A 1 79 ? 42.749 -15.420 -32.189 1.00 61.59 79 PRO A O 1
ATOM 609 N N . SER A 1 80 ? 41.841 -15.370 -30.131 1.00 65.62 80 SER A N 1
ATOM 610 C CA . SER A 1 80 ? 40.714 -16.230 -30.466 1.00 65.62 80 SER A CA 1
ATOM 611 C C . SER A 1 80 ? 39.907 -15.557 -31.580 1.00 65.62 80 SER A C 1
ATOM 613 O O . SER A 1 80 ? 39.714 -14.337 -31.526 1.00 65.62 80 SER A O 1
ATOM 615 N N . PRO A 1 81 ? 39.422 -16.316 -32.580 1.00 71.44 81 PRO A N 1
ATOM 616 C CA . PRO A 1 81 ? 38.522 -15.788 -33.594 1.00 71.44 81 PRO A CA 1
ATOM 617 C C . PRO A 1 81 ? 37.397 -15.017 -32.910 1.00 71.44 81 PRO A C 1
ATOM 619 O O . PRO A 1 81 ? 36.777 -15.546 -31.982 1.00 71.44 81 PRO A O 1
ATOM 622 N N . ILE A 1 82 ? 37.164 -13.774 -33.342 1.00 66.44 82 ILE A N 1
ATOM 623 C CA . ILE A 1 82 ? 36.084 -12.925 -32.835 1.00 66.44 82 ILE A CA 1
ATOM 624 C C . ILE A 1 82 ? 34.772 -13.643 -33.154 1.00 66.44 82 ILE A C 1
ATOM 626 O O . ILE A 1 82 ? 34.209 -13.520 -34.239 1.00 66.44 82 ILE A O 1
ATOM 630 N N . THR A 1 83 ? 34.317 -14.464 -32.215 1.00 71.94 83 THR A N 1
ATOM 631 C CA . THR A 1 83 ? 33.001 -15.081 -32.263 1.00 71.94 83 THR A CA 1
ATOM 632 C C . THR A 1 83 ? 32.052 -13.971 -31.868 1.00 71.94 83 THR A C 1
ATOM 634 O O . THR A 1 83 ? 32.119 -13.479 -30.741 1.00 71.94 83 THR A O 1
ATOM 637 N N . MET A 1 84 ? 31.239 -13.509 -32.820 1.00 75.50 84 MET A N 1
ATOM 638 C CA . MET A 1 84 ? 30.232 -12.492 -32.537 1.00 75.50 84 MET A CA 1
ATOM 639 C C . MET A 1 84 ? 29.414 -12.957 -31.326 1.00 75.50 84 MET A C 1
ATOM 641 O O . MET A 1 84 ? 28.987 -14.118 -31.313 1.00 75.50 84 MET A O 1
ATOM 645 N N . PRO A 1 85 ? 29.231 -12.106 -30.299 1.00 77.81 85 PRO A N 1
ATOM 646 C CA . PRO A 1 85 ? 28.417 -12.472 -29.156 1.00 77.81 85 PRO A CA 1
ATOM 647 C C . PRO A 1 85 ? 27.044 -12.910 -29.674 1.00 77.81 85 PRO A C 1
ATOM 649 O O . PRO A 1 85 ? 26.504 -12.256 -30.575 1.00 77.81 85 PRO A O 1
ATOM 652 N N . PRO A 1 86 ? 26.499 -14.034 -29.177 1.00 79.00 86 PRO A N 1
ATOM 653 C CA . PRO A 1 86 ? 25.196 -14.497 -29.616 1.00 79.00 86 PRO A CA 1
ATOM 654 C C . PRO A 1 86 ? 24.200 -13.356 -29.438 1.00 79.00 86 PRO A C 1
ATOM 656 O O . PRO A 1 86 ? 24.197 -12.688 -28.401 1.00 79.00 86 PRO A O 1
ATOM 659 N N . THR A 1 87 ? 23.382 -13.112 -30.462 1.00 82.56 87 THR A N 1
ATOM 660 C CA . THR A 1 87 ? 22.262 -12.178 -30.376 1.00 82.56 87 THR A CA 1
ATOM 661 C C . THR A 1 87 ? 21.457 -12.545 -29.136 1.00 82.56 87 THR A C 1
ATOM 663 O O . THR A 1 87 ? 20.856 -13.620 -29.085 1.00 82.56 87 THR A O 1
ATOM 666 N N . VAL A 1 88 ? 21.517 -11.693 -28.108 1.00 78.81 88 VAL A N 1
ATOM 667 C CA . VAL A 1 88 ? 20.816 -11.917 -26.844 1.00 78.81 88 VAL A CA 1
ATOM 668 C C . VAL A 1 88 ? 19.338 -11.986 -27.189 1.00 78.81 88 VAL A C 1
ATOM 670 O O . VAL A 1 88 ? 18.733 -10.986 -27.571 1.00 78.81 88 VAL A O 1
ATOM 673 N N . SER A 1 89 ? 18.776 -13.192 -27.137 1.00 80.56 89 SER A N 1
ATOM 674 C CA . SER A 1 89 ? 17.341 -13.357 -27.310 1.00 80.56 89 SER A CA 1
ATOM 675 C C . SER A 1 89 ? 16.660 -12.604 -26.170 1.00 80.56 89 SER A C 1
ATOM 677 O O . SER A 1 89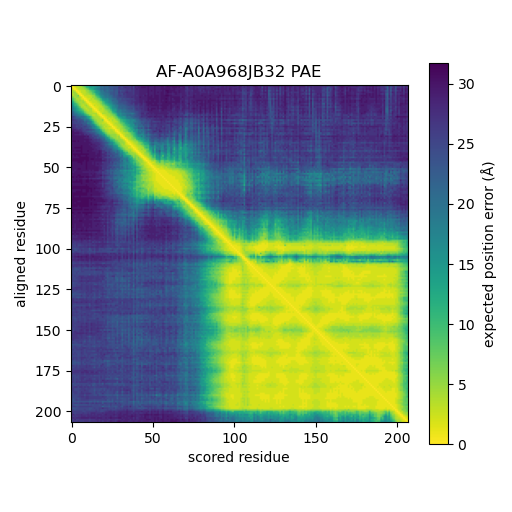 ? 17.116 -12.723 -25.028 1.00 80.56 89 SER A O 1
ATOM 679 N N . PRO A 1 90 ? 15.624 -11.800 -26.453 1.00 78.38 90 PRO A N 1
ATOM 680 C CA . PRO A 1 90 ? 14.937 -11.049 -25.417 1.00 78.38 90 PRO A CA 1
ATOM 681 C C . PRO A 1 90 ? 14.475 -12.028 -24.340 1.00 78.38 90 PRO A C 1
ATOM 683 O O . PRO A 1 90 ? 13.782 -13.003 -24.637 1.00 78.38 90 PRO A O 1
ATOM 686 N N . VAL A 1 91 ? 14.909 -11.799 -23.099 1.00 80.38 91 VAL A N 1
ATOM 687 C CA . VAL A 1 91 ? 14.453 -12.592 -21.957 1.00 80.38 91 VAL A CA 1
ATOM 688 C C . VAL A 1 91 ? 12.934 -12.436 -21.904 1.00 80.38 91 VAL A C 1
ATOM 690 O O . VAL A 1 91 ? 12.465 -11.293 -21.861 1.00 80.38 91 VAL A O 1
ATOM 693 N N . PRO A 1 92 ? 12.154 -13.532 -21.949 1.00 73.50 92 PRO A N 1
ATOM 694 C CA . PRO A 1 92 ? 10.709 -13.447 -21.834 1.00 73.50 92 PRO A CA 1
ATOM 695 C C . PRO A 1 92 ? 10.367 -12.658 -20.576 1.00 73.50 92 PRO A C 1
ATOM 697 O O . PRO A 1 92 ? 10.805 -13.013 -19.480 1.00 73.50 92 PRO A O 1
ATOM 700 N N . GLN A 1 93 ? 9.630 -11.561 -20.732 1.00 73.88 93 GLN A N 1
ATOM 701 C CA . GLN A 1 93 ? 9.178 -10.795 -19.583 1.00 73.88 93 GLN A CA 1
ATOM 702 C C . GLN A 1 93 ? 8.264 -11.702 -18.761 1.00 73.88 93 GLN A C 1
ATOM 704 O O . GLN A 1 93 ? 7.199 -12.110 -19.224 1.00 73.88 93 GLN A O 1
ATOM 709 N N . GLN A 1 94 ? 8.709 -12.074 -17.560 1.00 75.19 94 GLN A N 1
ATOM 710 C CA . GLN A 1 94 ? 7.900 -12.870 -16.652 1.00 75.19 94 GLN A CA 1
ATOM 711 C C . GLN A 1 94 ? 6.729 -11.999 -16.196 1.00 75.19 94 GLN A C 1
ATOM 713 O O . GLN A 1 94 ? 6.889 -11.117 -15.350 1.00 75.19 94 GLN A O 1
ATOM 718 N N . ILE A 1 95 ? 5.558 -12.231 -16.790 1.00 77.81 95 ILE A N 1
ATOM 719 C CA . ILE A 1 95 ? 4.310 -11.602 -16.369 1.00 77.81 95 ILE A CA 1
ATOM 720 C C . ILE A 1 95 ? 4.033 -12.133 -14.972 1.00 77.81 95 ILE A C 1
ATOM 722 O O . ILE A 1 95 ? 3.677 -13.299 -14.793 1.00 77.81 95 ILE A O 1
ATOM 726 N N . ARG A 1 96 ? 4.276 -11.307 -13.962 1.00 83.94 96 ARG A N 1
ATOM 727 C CA . ARG A 1 96 ? 3.899 -11.683 -12.612 1.00 83.94 96 ARG A CA 1
ATOM 728 C C . ARG A 1 96 ? 2.374 -11.561 -12.463 1.00 83.94 96 ARG A C 1
ATOM 730 O O . ARG A 1 96 ? 1.779 -10.657 -13.052 1.00 83.94 96 ARG A O 1
ATOM 737 N N . PRO A 1 97 ? 1.745 -12.487 -11.725 1.00 91.75 97 PRO A N 1
ATOM 738 C CA . PRO A 1 97 ? 0.302 -12.483 -11.547 1.00 91.75 97 PRO A CA 1
ATOM 739 C C . PRO A 1 97 ? -0.147 -11.228 -10.790 1.00 91.75 97 PRO A C 1
ATOM 741 O O . PRO A 1 97 ? 0.553 -10.751 -9.898 1.00 91.75 97 PRO A O 1
ATOM 744 N N . THR A 1 98 ? -1.324 -10.719 -11.143 1.00 95.56 98 THR A N 1
ATOM 745 C CA . THR A 1 98 ? -2.036 -9.667 -10.405 1.00 95.56 98 THR A CA 1
ATOM 746 C C . THR A 1 98 ? -3.092 -10.299 -9.506 1.00 95.56 98 THR A C 1
ATOM 748 O O . THR A 1 98 ? -3.645 -11.342 -9.858 1.00 95.56 98 THR A O 1
ATOM 751 N N . GLY A 1 99 ? -3.418 -9.661 -8.387 1.00 97.06 99 GLY A N 1
ATOM 752 C CA . GLY A 1 99 ? -4.437 -10.141 -7.456 1.00 97.06 99 GLY A CA 1
ATOM 753 C C . GLY A 1 99 ? -4.057 -9.936 -5.997 1.00 97.06 99 GLY A C 1
ATOM 754 O O . GLY A 1 99 ? -3.177 -9.135 -5.686 1.00 97.06 99 GLY A O 1
ATOM 755 N N . ILE A 1 100 ? -4.761 -10.657 -5.127 1.00 97.94 100 ILE A N 1
ATOM 756 C CA . ILE A 1 100 ? -4.522 -10.714 -3.682 1.00 97.94 100 ILE A CA 1
ATOM 757 C C . ILE A 1 100 ? -3.603 -11.906 -3.396 1.00 97.94 100 ILE A C 1
ATOM 759 O O . ILE A 1 100 ? -3.761 -12.974 -3.991 1.00 97.94 100 ILE A O 1
ATOM 763 N N . PHE A 1 101 ? -2.639 -11.712 -2.505 1.00 97.00 101 PHE A N 1
ATOM 764 C CA . PHE A 1 101 ? -1.647 -12.699 -2.105 1.00 97.00 101 PHE A CA 1
ATOM 765 C C . PHE A 1 101 ? -1.547 -12.729 -0.581 1.00 97.00 101 PHE A C 1
ATOM 767 O O . PHE A 1 101 ? -1.471 -11.677 0.045 1.00 97.00 101 PHE A O 1
ATOM 774 N N . GLU A 1 102 ? -1.496 -13.932 -0.009 1.00 96.44 102 GLU A N 1
ATOM 775 C CA . GLU A 1 102 ? -1.368 -14.124 1.445 1.00 96.44 102 GLU A CA 1
ATOM 776 C C . GLU A 1 102 ? 0.097 -14.080 1.915 1.00 96.44 102 GLU A C 1
ATOM 778 O O . GLU A 1 102 ? 0.410 -13.547 2.973 1.00 96.44 102 GLU A O 1
ATOM 783 N N . ASP A 1 103 ? 1.033 -14.626 1.126 1.00 92.44 103 ASP A N 1
ATOM 784 C CA . ASP A 1 103 ? 2.463 -14.634 1.474 1.00 92.44 103 ASP A CA 1
ATOM 785 C C . ASP A 1 103 ? 3.181 -13.453 0.818 1.00 92.44 103 ASP A C 1
ATOM 787 O O . ASP A 1 103 ? 3.668 -13.524 -0.316 1.00 92.44 103 ASP A O 1
ATOM 791 N N . CYS A 1 104 ? 3.220 -12.346 1.550 1.00 90.31 104 CYS A N 1
ATOM 792 C CA . CYS A 1 104 ? 3.839 -11.103 1.118 1.00 90.31 104 CYS A CA 1
ATOM 793 C C . CYS A 1 104 ? 5.178 -10.929 1.830 1.00 90.31 104 CYS A C 1
ATOM 795 O O . CYS A 1 104 ? 5.256 -10.457 2.967 1.00 90.31 104 CYS A O 1
ATOM 797 N N . ARG A 1 105 ? 6.252 -11.347 1.156 1.00 81.62 105 ARG A N 1
ATOM 798 C CA . ARG A 1 105 ? 7.617 -11.208 1.673 1.00 81.62 105 ARG A CA 1
ATOM 799 C C . ARG A 1 105 ? 8.230 -9.882 1.260 1.00 81.62 105 ARG A C 1
ATOM 801 O O . ARG A 1 105 ? 8.623 -9.757 0.109 1.00 81.62 105 ARG A O 1
ATOM 808 N N . GLU A 1 106 ? 8.369 -8.927 2.178 1.00 72.62 106 GLU A N 1
ATOM 809 C CA . GLU A 1 106 ? 9.035 -7.654 1.874 1.00 72.62 106 GLU A CA 1
ATOM 810 C C . GLU A 1 106 ? 9.606 -6.909 3.081 1.00 72.62 106 GLU A C 1
ATOM 812 O O . GLU A 1 106 ? 9.136 -7.045 4.200 1.00 72.62 106 GLU A O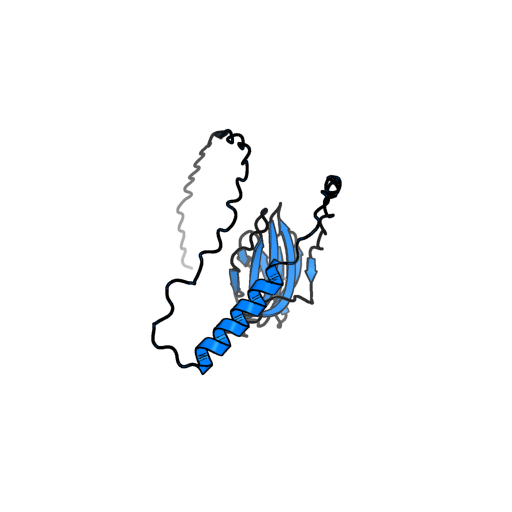 1
ATOM 817 N N . ASP A 1 107 ? 10.559 -6.017 2.812 1.00 75.19 107 ASP A N 1
ATOM 818 C CA . ASP A 1 107 ? 11.387 -5.297 3.790 1.00 75.19 107 ASP A CA 1
ATOM 819 C C . ASP A 1 107 ? 10.644 -4.272 4.683 1.00 75.19 107 ASP A C 1
ATOM 821 O O . ASP A 1 107 ? 11.268 -3.598 5.501 1.00 75.19 107 ASP A O 1
ATOM 825 N N . TYR A 1 108 ? 9.316 -4.134 4.575 1.00 73.75 108 TYR A N 1
ATOM 826 C CA . TYR A 1 108 ? 8.537 -3.117 5.307 1.00 73.75 108 TYR A CA 1
ATOM 827 C C . TYR A 1 108 ? 8.033 -3.556 6.693 1.00 73.75 108 TYR A C 1
ATOM 829 O O . TYR A 1 108 ? 7.253 -2.839 7.324 1.00 73.75 108 TYR A O 1
ATOM 837 N N . TYR A 1 109 ? 8.522 -4.680 7.220 1.00 81.06 109 TYR A N 1
ATOM 838 C CA . TYR A 1 109 ? 8.121 -5.241 8.521 1.00 81.06 109 TYR A CA 1
ATOM 839 C C . TYR A 1 109 ? 8.323 -4.321 9.733 1.00 81.06 109 TYR A C 1
ATOM 841 O O . TYR A 1 109 ? 7.834 -4.621 10.815 1.00 81.06 109 TYR A O 1
ATOM 849 N N . GLN A 1 110 ? 9.053 -3.216 9.588 1.00 92.44 110 GLN A N 1
ATOM 850 C CA . GLN A 1 110 ? 9.304 -2.274 10.680 1.00 92.44 110 GLN A CA 1
ATOM 851 C C . GLN A 1 110 ? 8.141 -1.309 10.967 1.00 92.44 110 GLN A C 1
ATOM 853 O O . GLN A 1 110 ? 8.145 -0.672 12.016 1.00 92.44 110 GLN A O 1
ATOM 858 N N . TYR A 1 111 ? 7.155 -1.199 10.068 1.00 93.94 111 TYR A N 1
ATOM 859 C CA . TYR A 1 111 ? 6.009 -0.289 10.234 1.00 93.94 111 TYR A CA 1
ATOM 860 C C . TYR A 1 111 ? 4.664 -1.007 10.329 1.00 93.94 111 TYR A C 1
ATOM 862 O O . TYR A 1 111 ? 3.723 -0.472 10.907 1.00 93.94 111 TYR A O 1
ATOM 870 N N . ILE A 1 112 ? 4.569 -2.207 9.761 1.00 96.62 112 ILE A N 1
ATOM 871 C CA . ILE A 1 112 ? 3.305 -2.914 9.588 1.00 96.62 112 ILE A CA 1
ATOM 872 C C . ILE A 1 112 ? 3.448 -4.383 9.978 1.00 96.62 112 ILE A C 1
ATOM 874 O O . ILE A 1 112 ? 4.419 -5.053 9.613 1.00 96.62 112 ILE A O 1
ATOM 878 N N . ARG A 1 113 ? 2.447 -4.905 10.687 1.00 96.06 113 ARG A N 1
ATOM 879 C CA . ARG A 1 113 ? 2.206 -6.346 10.753 1.00 96.06 113 ARG A CA 1
ATOM 880 C C . ARG A 1 113 ? 1.329 -6.712 9.566 1.00 96.06 113 ARG A C 1
ATOM 882 O O . ARG A 1 113 ? 0.135 -6.445 9.597 1.00 96.06 113 ARG A O 1
ATOM 889 N N . ILE A 1 114 ? 1.950 -7.243 8.519 1.00 96.88 114 ILE A N 1
ATOM 890 C CA . ILE A 1 114 ? 1.289 -7.562 7.249 1.00 96.88 114 ILE A CA 1
ATOM 891 C C . ILE A 1 114 ? 0.341 -8.747 7.451 1.00 96.88 114 ILE A C 1
ATOM 893 O O . ILE A 1 114 ? 0.776 -9.781 7.955 1.00 96.88 114 ILE A O 1
ATOM 897 N N . GLU A 1 115 ? -0.911 -8.589 7.029 1.00 97.00 115 GLU A N 1
ATOM 898 C CA . GLU A 1 115 ? -1.904 -9.668 6.967 1.00 97.00 115 GLU A CA 1
ATOM 899 C C . GLU A 1 115 ? -1.966 -10.225 5.538 1.00 97.00 115 GLU A C 1
ATOM 901 O O . GLU A 1 115 ? -1.830 -11.428 5.342 1.00 97.00 115 GLU A O 1
ATOM 906 N N . ASN A 1 116 ? -2.049 -9.353 4.523 1.00 97.62 116 ASN A N 1
ATOM 907 C CA . ASN A 1 116 ? -1.928 -9.745 3.1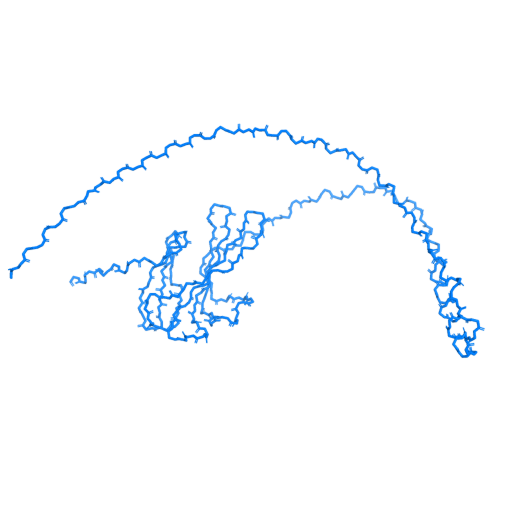19 1.00 97.62 116 ASN A CA 1
ATOM 908 C C . ASN A 1 116 ? -1.450 -8.587 2.222 1.00 97.62 116 ASN A C 1
ATOM 910 O O . ASN A 1 116 ? -1.128 -7.484 2.680 1.00 97.62 116 ASN A O 1
ATOM 914 N N . CYS A 1 117 ? -1.354 -8.833 0.918 1.00 97.50 117 CYS A N 1
ATOM 915 C CA . CYS A 1 117 ? -1.039 -7.800 -0.058 1.00 97.50 117 CYS A CA 1
ATOM 916 C C . CYS A 1 117 ? -1.804 -7.990 -1.356 1.00 97.50 117 CYS A C 1
ATOM 918 O O . CYS A 1 117 ? -2.309 -9.057 -1.693 1.00 97.50 117 CYS A O 1
ATOM 920 N N . TRP A 1 118 ? -1.855 -6.912 -2.118 1.00 97.75 118 TRP A N 1
ATOM 921 C CA . TRP A 1 118 ? -2.483 -6.854 -3.413 1.00 97.75 118 TRP A CA 1
ATOM 922 C C . TRP A 1 118 ? -1.538 -6.229 -4.430 1.00 97.75 118 TRP A C 1
ATOM 924 O O . TRP A 1 118 ? -0.741 -5.339 -4.119 1.00 97.75 118 TRP A O 1
ATOM 934 N N . TRP A 1 119 ? -1.634 -6.689 -5.671 1.00 96.88 119 TRP A N 1
ATOM 935 C CA . TRP A 1 119 ? -0.869 -6.140 -6.775 1.00 96.88 119 TRP A CA 1
ATOM 936 C C . TRP A 1 119 ? -1.692 -6.049 -8.053 1.00 96.88 119 TRP A C 1
ATOM 938 O O . TRP A 1 119 ? -2.323 -7.017 -8.479 1.00 96.88 119 TRP A O 1
ATOM 948 N N . SER A 1 120 ? -1.607 -4.895 -8.709 1.00 96.81 120 SER A N 1
ATOM 949 C CA . SER A 1 120 ? -2.109 -4.686 -10.060 1.00 96.81 120 SER A CA 1
ATOM 950 C C . SER A 1 120 ? -1.183 -3.801 -10.898 1.00 96.81 120 SER A C 1
ATOM 952 O O . SER A 1 120 ? -0.134 -3.326 -10.450 1.00 96.81 120 SER A O 1
ATOM 954 N N . ILE A 1 121 ? -1.568 -3.603 -12.154 1.00 95.69 121 ILE A N 1
ATOM 955 C CA . ILE A 1 121 ? -0.893 -2.738 -13.113 1.00 95.69 121 ILE A CA 1
ATOM 956 C C . ILE A 1 121 ? -1.929 -1.760 -13.664 1.00 95.69 121 ILE A C 1
ATOM 958 O O . ILE A 1 121 ? -2.911 -2.169 -14.282 1.00 95.69 121 ILE A O 1
ATOM 962 N N . PHE A 1 122 ? -1.686 -0.463 -13.482 1.00 95.12 122 PHE A N 1
ATOM 963 C CA . PHE A 1 122 ? -2.497 0.597 -14.079 1.00 95.12 122 PHE A CA 1
ATOM 964 C C . PHE A 1 122 ? -1.724 1.228 -15.234 1.00 95.12 122 PHE A C 1
ATOM 966 O O . PHE A 1 122 ? -0.743 1.947 -15.033 1.00 95.12 122 PHE A O 1
ATOM 973 N N . GLY A 1 123 ? -2.128 0.919 -16.467 1.00 93.00 123 GLY A N 1
ATOM 974 C CA . GLY A 1 123 ? -1.366 1.300 -17.656 1.00 93.00 123 GLY A CA 1
ATOM 975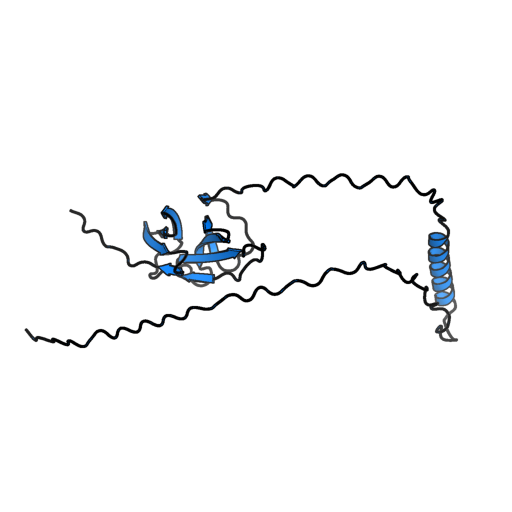 C C . GLY A 1 123 ? -0.012 0.588 -17.695 1.00 93.00 123 GLY A C 1
ATOM 976 O O . GLY A 1 123 ? 0.043 -0.610 -17.948 1.00 93.00 123 GLY A O 1
ATOM 977 N N . GLN A 1 124 ? 1.074 1.324 -17.446 1.00 91.81 124 GLN A N 1
ATOM 978 C CA . GLN A 1 124 ? 2.443 0.785 -17.364 1.00 91.81 124 GLN A CA 1
ATOM 979 C C . GLN A 1 124 ? 3.042 0.895 -15.956 1.00 91.81 124 GLN A C 1
ATOM 981 O O . GLN A 1 124 ? 4.244 0.710 -15.787 1.00 91.81 124 GLN A O 1
ATOM 986 N N . THR A 1 125 ? 2.218 1.204 -14.954 1.00 94.31 125 THR A N 1
ATOM 987 C CA . THR A 1 125 ? 2.656 1.449 -13.578 1.00 94.31 125 THR A CA 1
ATOM 988 C C . THR A 1 125 ? 2.240 0.273 -12.696 1.00 94.31 125 THR A C 1
ATOM 990 O O . THR A 1 125 ? 1.052 0.140 -12.381 1.00 94.31 125 THR A O 1
ATOM 993 N N . PRO A 1 126 ? 3.176 -0.600 -12.284 1.00 95.06 126 PRO A N 1
ATOM 994 C CA . PRO A 1 126 ? 2.916 -1.595 -11.254 1.00 95.06 126 PRO A CA 1
ATOM 995 C C . PRO A 1 126 ? 2.634 -0.910 -9.915 1.00 95.06 126 PRO A C 1
ATOM 997 O O . PRO A 1 126 ? 3.397 -0.040 -9.485 1.00 95.06 126 PRO A O 1
ATOM 1000 N N . VAL A 1 127 ? 1.562 -1.327 -9.243 1.00 96.56 127 VAL A N 1
ATOM 1001 C CA . VAL A 1 127 ? 1.172 -0.813 -7.926 1.00 96.56 127 VAL A CA 1
ATOM 1002 C C . VAL A 1 127 ? 0.949 -1.964 -6.967 1.00 96.56 127 VAL A C 1
ATOM 1004 O O . VAL A 1 127 ? 0.096 -2.817 -7.202 1.00 96.56 127 VAL A O 1
ATOM 1007 N N . ARG A 1 128 ? 1.697 -1.961 -5.869 1.00 96.06 128 ARG A N 1
ATOM 1008 C CA . ARG A 1 128 ? 1.558 -2.920 -4.782 1.00 96.06 128 ARG A CA 1
ATOM 1009 C C . ARG A 1 128 ? 0.992 -2.234 -3.552 1.00 96.06 128 ARG A C 1
ATOM 1011 O O . ARG A 1 128 ? 1.364 -1.103 -3.245 1.00 96.06 128 ARG A O 1
ATOM 1018 N N . VAL A 1 129 ? 0.112 -2.940 -2.861 1.00 97.56 129 VAL A N 1
ATOM 1019 C CA . VAL A 1 129 ? -0.479 -2.509 -1.600 1.00 97.56 129 VAL A CA 1
ATOM 1020 C C . VAL A 1 129 ? -0.290 -3.620 -0.580 1.00 97.56 129 VAL A C 1
ATOM 1022 O O . VAL A 1 129 ? -0.634 -4.759 -0.869 1.00 97.56 129 VAL A O 1
ATOM 1025 N N . TRP A 1 130 ? 0.237 -3.311 0.598 1.00 97.94 130 TRP A N 1
ATOM 1026 C CA . TRP A 1 130 ? 0.207 -4.218 1.751 1.00 97.94 130 TRP A CA 1
ATOM 1027 C C . TRP A 1 130 ? -0.849 -3.731 2.729 1.00 97.94 130 TRP A C 1
ATOM 1029 O O . TRP A 1 130 ? -0.963 -2.523 2.940 1.00 97.94 130 TRP A O 1
ATOM 1039 N N . ALA A 1 131 ? -1.589 -4.663 3.318 1.00 98.06 131 ALA A N 1
ATOM 1040 C CA . ALA A 1 131 ? -2.591 -4.397 4.336 1.00 98.06 131 ALA A CA 1
ATOM 1041 C C . ALA A 1 131 ? -2.226 -5.113 5.634 1.00 98.06 131 ALA A C 1
ATOM 1043 O O . ALA A 1 131 ? -1.653 -6.207 5.620 1.00 98.06 131 ALA A O 1
ATOM 1044 N N . GLY A 1 132 ? -2.516 -4.467 6.757 1.00 97.75 132 GLY A N 1
ATOM 1045 C CA . GLY A 1 132 ? -2.269 -5.048 8.063 1.00 97.75 132 GLY A CA 1
ATOM 1046 C C . GLY A 1 132 ? -2.512 -4.092 9.220 1.00 97.75 132 GLY A C 1
ATOM 1047 O 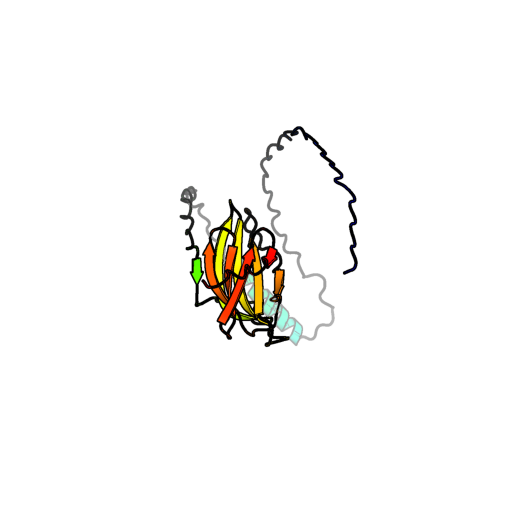O . GLY A 1 132 ? -3.299 -3.153 9.103 1.00 97.75 132 GLY A O 1
ATOM 1048 N N . ALA A 1 133 ? -1.851 -4.334 10.350 1.00 97.94 133 ALA A N 1
ATOM 1049 C CA . ALA A 1 133 ? -1.908 -3.460 11.524 1.00 97.94 133 ALA A CA 1
ATOM 1050 C C . ALA A 1 133 ? -0.709 -2.509 11.581 1.00 97.94 133 ALA A C 1
ATOM 1052 O O . ALA A 1 133 ? 0.429 -2.929 11.348 1.00 97.94 133 ALA A O 1
ATOM 1053 N N . ASP A 1 134 ? -0.945 -1.256 11.966 1.00 97.69 134 ASP A N 1
ATOM 1054 C CA . ASP A 1 134 ? 0.128 -0.320 12.306 1.00 97.69 134 ASP A CA 1
ATOM 1055 C C . ASP A 1 134 ? 0.881 -0.817 13.556 1.00 97.69 134 ASP A C 1
ATOM 1057 O O . ASP A 1 134 ? 0.278 -1.078 14.599 1.00 97.69 134 ASP A O 1
ATOM 1061 N N . LEU A 1 135 ? 2.207 -0.972 13.475 1.00 96.94 135 LEU A N 1
ATOM 1062 C CA . LEU A 1 135 ? 3.014 -1.421 14.619 1.00 96.94 135 LEU A CA 1
ATOM 1063 C C . LEU A 1 135 ? 3.174 -0.352 15.706 1.00 96.94 135 LEU A C 1
ATOM 1065 O O . LEU A 1 135 ? 3.457 -0.694 16.855 1.00 96.94 135 LEU A O 1
ATOM 1069 N N . SER A 1 136 ? 3.013 0.925 15.359 1.00 96.56 136 SER A N 1
ATOM 1070 C CA . SER A 1 136 ? 3.047 2.036 16.311 1.00 96.56 136 SER A CA 1
ATOM 1071 C C . SER A 1 136 ? 1.717 2.214 17.048 1.00 96.56 136 SER A C 1
ATOM 1073 O O . SER A 1 136 ? 1.720 2.568 18.227 1.00 96.56 136 SER A O 1
ATOM 1075 N N . GLU A 1 137 ? 0.596 1.893 16.395 1.00 96.44 137 GLU A N 1
ATOM 1076 C CA . GLU A 1 137 ? -0.753 1.978 16.958 1.00 96.44 137 GLU A CA 1
ATOM 1077 C C . GLU A 1 137 ? -1.628 0.808 16.479 1.00 96.44 137 GLU A C 1
ATOM 1079 O O . GLU A 1 137 ? -2.433 0.927 15.563 1.00 96.44 137 GLU A O 1
ATOM 1084 N N . THR A 1 138 ? -1.505 -0.347 17.138 1.00 94.62 138 THR A N 1
ATOM 1085 C CA . THR A 1 138 ? -2.139 -1.609 16.685 1.00 94.62 138 THR A CA 1
ATOM 1086 C C . THR A 1 138 ? -3.671 -1.598 16.609 1.00 94.62 138 THR A C 1
ATOM 1088 O O . THR A 1 138 ? -4.260 -2.507 16.032 1.00 94.62 138 THR A O 1
ATOM 1091 N N . SER A 1 139 ? -4.335 -0.584 17.173 1.00 96.75 139 SER A N 1
ATOM 1092 C CA . SER A 1 139 ? -5.776 -0.363 17.003 1.00 96.75 139 SER A CA 1
ATOM 1093 C C . SER A 1 139 ? -6.154 0.188 15.623 1.00 96.75 139 SER A C 1
ATOM 1095 O O . SER A 1 139 ? -7.344 0.258 15.311 1.00 96.75 139 SER A O 1
ATOM 1097 N N . HIS A 1 140 ? -5.176 0.607 14.819 1.00 97.56 140 HIS A N 1
ATOM 1098 C CA . HIS A 1 140 ? -5.370 1.174 13.491 1.00 97.56 140 HIS A CA 1
ATOM 1099 C C . HIS A 1 140 ? -4.960 0.171 12.414 1.00 97.56 140 HIS A C 1
ATOM 1101 O O . HIS A 1 140 ? -3.890 -0.445 12.472 1.00 97.56 140 HIS A O 1
ATOM 1107 N N . GLY A 1 141 ? -5.803 0.072 11.390 1.00 98.25 141 GLY A N 1
ATOM 1108 C CA . GLY A 1 141 ? -5.442 -0.603 10.158 1.00 98.25 141 GLY A CA 1
ATOM 1109 C C . GLY A 1 141 ? -4.519 0.290 9.340 1.00 98.25 141 GLY A C 1
ATOM 1110 O O . GLY A 1 141 ? -4.655 1.517 9.359 1.00 98.25 141 GLY A O 1
ATOM 1111 N N . LEU A 1 142 ? -3.589 -0.316 8.609 1.00 98.31 142 LEU A N 1
ATOM 1112 C CA . LEU A 1 142 ? -2.609 0.392 7.796 1.00 98.31 142 LEU A CA 1
ATOM 1113 C C . LEU A 1 142 ? -2.529 -0.215 6.397 1.00 98.31 142 LEU A C 1
ATOM 1115 O O . LEU A 1 142 ? -2.339 -1.421 6.244 1.00 98.31 142 LEU A O 1
ATOM 1119 N N . LEU A 1 143 ? -2.632 0.641 5.380 1.00 98.25 143 LEU A N 1
ATOM 1120 C CA . LEU A 1 143 ? -2.239 0.326 4.012 1.00 98.25 143 LEU A CA 1
ATOM 1121 C C . LEU A 1 143 ? -0.897 0.984 3.697 1.00 98.25 143 LEU A C 1
ATOM 1123 O O . LEU A 1 143 ? -0.710 2.181 3.930 1.00 98.25 143 LEU A O 1
ATOM 1127 N N . ILE A 1 144 ? 0.016 0.221 3.102 1.00 97.69 144 ILE A N 1
ATOM 1128 C CA . ILE A 1 144 ? 1.240 0.748 2.493 1.00 97.69 144 ILE A CA 1
ATOM 1129 C C . ILE A 1 144 ? 1.102 0.607 0.987 1.00 97.69 144 ILE A C 1
ATOM 1131 O O . ILE A 1 144 ? 0.940 -0.500 0.488 1.00 97.69 144 ILE A O 1
ATOM 1135 N N . LEU A 1 145 ? 1.191 1.714 0.257 1.00 97.56 145 LEU A N 1
ATOM 1136 C CA . LEU A 1 145 ? 1.124 1.743 -1.200 1.00 97.56 145 LEU A CA 1
ATOM 1137 C C . LEU A 1 145 ? 2.504 2.048 -1.774 1.00 97.56 145 LEU A C 1
ATOM 1139 O O . LEU A 1 145 ? 3.125 3.055 -1.430 1.00 97.56 145 LEU A O 1
ATOM 1143 N N . LEU A 1 146 ? 2.952 1.206 -2.700 1.00 96.31 146 LEU A N 1
ATOM 1144 C CA . LEU A 1 146 ? 4.185 1.389 -3.453 1.00 96.31 146 LEU A CA 1
ATOM 1145 C C . LEU A 1 146 ? 3.893 1.316 -4.948 1.00 96.31 146 LEU A C 1
ATOM 1147 O O . LEU A 1 146 ? 3.292 0.364 -5.443 1.00 96.31 146 LEU A O 1
ATOM 1151 N N . SER A 1 147 ? 4.355 2.325 -5.677 1.00 95.75 147 SER A N 1
ATOM 1152 C CA . SER A 1 147 ? 4.267 2.361 -7.137 1.00 95.75 147 SER A CA 1
ATOM 1153 C C . SER A 1 147 ? 5.660 2.273 -7.738 1.00 95.75 147 SER A C 1
ATOM 1155 O O . SER A 1 147 ? 6.618 2.815 -7.189 1.00 95.75 147 SER A O 1
ATOM 1157 N N . THR A 1 148 ? 5.780 1.567 -8.855 1.00 93.94 148 THR A N 1
ATOM 1158 C CA . THR A 1 148 ? 7.011 1.517 -9.649 1.00 93.94 148 THR A CA 1
ATOM 1159 C C . THR A 1 148 ? 6.766 2.272 -10.949 1.00 93.94 148 THR A C 1
ATOM 1161 O O . THR A 1 148 ? 5.733 2.069 -11.584 1.00 93.94 148 THR A O 1
ATOM 1164 N N . THR A 1 149 ? 7.675 3.161 -11.345 1.00 91.12 149 THR A N 1
ATOM 1165 C CA . THR A 1 149 ? 7.558 3.865 -12.630 1.00 91.12 149 THR A CA 1
ATOM 1166 C C . THR A 1 149 ? 7.712 2.890 -13.799 1.00 91.12 149 THR A C 1
ATOM 1168 O O . THR A 1 149 ? 8.200 1.769 -13.626 1.00 91.12 149 THR A O 1
ATOM 1171 N N . ALA A 1 150 ? 7.335 3.316 -15.006 1.00 83.81 150 ALA A N 1
ATOM 1172 C CA . ALA A 1 150 ? 7.493 2.503 -16.214 1.00 83.81 150 ALA A CA 1
ATOM 1173 C C . ALA A 1 150 ? 8.965 2.115 -16.477 1.00 83.81 150 ALA A C 1
ATOM 1175 O O . ALA A 1 150 ? 9.246 1.051 -17.021 1.00 83.81 150 ALA A O 1
ATOM 1176 N N . GLU A 1 151 ? 9.916 2.939 -16.028 1.00 88.50 151 GLU A N 1
ATOM 1177 C CA . GLU A 1 151 ? 11.361 2.690 -16.104 1.00 88.50 151 GLU A CA 1
ATOM 1178 C C . GLU A 1 151 ? 11.870 1.732 -15.012 1.00 88.50 151 GLU A C 1
ATOM 1180 O O . GLU A 1 151 ? 13.072 1.495 -14.904 1.00 88.50 151 GLU A O 1
ATOM 1185 N N . GLY A 1 152 ? 10.979 1.195 -14.173 1.00 88.31 152 GLY A N 1
ATOM 1186 C CA . GLY A 1 152 ? 11.334 0.291 -13.082 1.00 88.31 152 GLY A CA 1
ATOM 1187 C C . GLY A 1 152 ? 11.832 0.997 -11.820 1.00 88.31 152 GLY A C 1
ATOM 1188 O O . GLY A 1 152 ? 12.323 0.328 -10.911 1.00 88.31 152 GLY A O 1
ATOM 1189 N N . LYS A 1 153 ? 11.722 2.331 -11.724 1.00 92.81 153 LYS A N 1
ATOM 1190 C CA . LYS A 1 153 ? 12.118 3.056 -10.512 1.00 92.81 153 LYS A CA 1
ATOM 1191 C C . LYS A 1 153 ? 11.070 2.846 -9.425 1.00 92.81 153 LYS A C 1
ATOM 1193 O O . LYS A 1 153 ? 9.905 3.189 -9.606 1.00 92.81 153 LYS A O 1
ATOM 1198 N N . ILE A 1 154 ? 11.499 2.321 -8.285 1.00 94.06 154 ILE A N 1
ATOM 1199 C CA . ILE A 1 154 ? 10.647 2.162 -7.107 1.00 94.06 154 ILE A CA 1
ATOM 1200 C C . ILE A 1 154 ? 10.382 3.554 -6.508 1.00 94.06 154 ILE A C 1
ATOM 1202 O O . ILE A 1 154 ? 11.322 4.315 -6.272 1.00 94.06 154 ILE A O 1
ATOM 1206 N N . GLY A 1 155 ? 9.108 3.916 -6.345 1.00 93.56 155 GLY A N 1
ATOM 1207 C CA . GLY A 1 155 ? 8.691 5.146 -5.671 1.00 93.56 155 GLY A CA 1
ATOM 1208 C C . GLY A 1 155 ? 8.834 5.055 -4.151 1.00 93.56 155 GLY A C 1
ATOM 1209 O O . GLY A 1 155 ? 9.119 3.994 -3.612 1.00 93.56 155 GLY A O 1
ATOM 1210 N N . GLU A 1 156 ? 8.608 6.162 -3.448 1.00 95.12 156 GLU A N 1
ATOM 1211 C CA . GLU A 1 156 ? 8.554 6.135 -1.982 1.00 95.12 156 GLU A CA 1
ATOM 1212 C C . GLU A 1 156 ? 7.253 5.463 -1.502 1.00 95.12 156 GLU A C 1
ATOM 1214 O O . GLU A 1 156 ? 6.187 5.716 -2.086 1.00 95.12 156 GLU A O 1
ATOM 1219 N N . PRO A 1 157 ? 7.302 4.625 -0.450 1.00 95.75 157 PRO A N 1
ATOM 1220 C CA . PRO A 1 157 ? 6.103 4.044 0.136 1.00 95.75 157 PRO A CA 1
ATOM 1221 C C . PRO A 1 157 ? 5.232 5.147 0.743 1.00 95.75 157 PRO A C 1
ATOM 1223 O O . PRO A 1 157 ? 5.722 6.060 1.407 1.00 95.75 157 PRO A O 1
ATOM 1226 N N . THR A 1 158 ? 3.923 5.065 0.520 1.00 97.25 158 THR A N 1
ATOM 1227 C CA . THR A 1 158 ? 2.945 5.978 1.127 1.00 97.25 158 THR A CA 1
ATOM 1228 C C . THR A 1 158 ? 2.035 5.206 2.074 1.00 97.25 158 THR A C 1
ATOM 1230 O O . THR A 1 158 ? 1.617 4.095 1.757 1.00 97.25 158 THR A O 1
ATOM 1233 N N . PHE A 1 159 ? 1.742 5.793 3.231 1.00 97.62 159 PHE A N 1
ATOM 1234 C CA . PHE A 1 159 ? 1.038 5.148 4.338 1.00 97.62 159 PHE A CA 1
ATOM 1235 C C . PHE A 1 159 ? -0.370 5.730 4.479 1.00 97.62 159 PHE A C 1
ATOM 1237 O O . PHE A 1 159 ? -0.531 6.951 4.478 1.00 97.62 159 PHE A O 1
ATOM 1244 N N . TYR A 1 160 ? -1.373 4.865 4.625 1.00 98.31 160 TYR A N 1
ATOM 1245 C CA . TYR A 1 160 ? -2.775 5.248 4.792 1.00 98.31 160 TYR A CA 1
ATOM 1246 C C . TYR A 1 160 ? -3.381 4.481 5.962 1.00 98.31 160 TYR A C 1
ATOM 1248 O O . TYR A 1 160 ? -3.615 3.277 5.872 1.00 98.31 160 TYR A O 1
ATOM 1256 N N . THR A 1 161 ? -3.636 5.179 7.064 1.00 98.12 161 THR A N 1
ATOM 1257 C CA . THR A 1 161 ? -4.349 4.621 8.215 1.00 98.12 161 THR A CA 1
ATOM 1258 C C . THR A 1 161 ? -5.847 4.583 7.945 1.00 98.12 161 THR A C 1
ATOM 1260 O O . THR A 1 161 ? -6.370 5.447 7.235 1.00 98.12 161 THR A O 1
ATOM 1263 N N . THR A 1 162 ? -6.550 3.593 8.491 1.00 97.81 162 THR A N 1
ATOM 1264 C CA . THR A 1 162 ? -8.012 3.501 8.374 1.00 97.81 162 THR A CA 1
ATOM 1265 C C . THR A 1 162 ? -8.710 4.730 8.975 1.00 97.81 162 THR A C 1
ATOM 1267 O O . THR A 1 162 ? -8.210 5.306 9.943 1.00 97.81 162 THR A O 1
ATOM 1270 N N . PRO A 1 163 ? -9.888 5.143 8.458 1.00 97.00 163 PRO A N 1
ATOM 1271 C CA . PRO A 1 163 ? -10.619 6.300 8.990 1.00 97.00 163 PRO A CA 1
ATOM 1272 C C . PRO A 1 163 ? -11.101 6.129 10.437 1.00 97.00 163 PRO A C 1
ATOM 1274 O O . PRO A 1 163 ? -11.328 7.114 11.138 1.00 97.00 163 PRO A O 1
ATOM 1277 N N . THR A 1 164 ? -11.304 4.882 10.863 1.00 96.62 164 THR A N 1
ATOM 1278 C CA . THR A 1 164 ? -11.743 4.499 12.207 1.00 96.62 164 THR A CA 1
ATOM 1279 C C . THR A 1 164 ? -10.912 3.324 12.727 1.00 96.62 164 THR A C 1
ATOM 1281 O O . THR A 1 164 ? -10.248 2.621 11.959 1.00 96.62 164 THR A O 1
ATOM 1284 N N . ASN A 1 165 ? -10.950 3.108 14.044 1.00 97.69 165 ASN A N 1
ATOM 1285 C CA . ASN A 1 165 ? -10.054 2.188 14.747 1.00 97.69 165 ASN A CA 1
ATOM 1286 C C . ASN A 1 165 ? -10.722 0.827 14.943 1.00 97.69 165 ASN A C 1
ATOM 1288 O O . ASN A 1 165 ? -11.513 0.660 15.871 1.00 97.69 165 ASN A O 1
ATOM 1292 N N . HIS A 1 166 ? -10.397 -0.125 14.071 1.00 97.56 166 HIS A N 1
ATOM 1293 C CA . HIS A 1 166 ? -10.981 -1.472 14.072 1.00 97.56 166 HIS A CA 1
ATOM 1294 C C . HIS A 1 166 ? -9.918 -2.585 14.039 1.00 97.56 166 HIS A C 1
ATOM 1296 O O . HIS A 1 166 ? -10.233 -3.737 13.757 1.00 97.56 166 HIS A O 1
ATOM 1302 N N . GLY A 1 167 ? -8.664 -2.249 14.361 1.00 97.75 167 GLY A N 1
ATOM 1303 C CA . GLY A 1 167 ? -7.550 -3.197 14.391 1.00 97.75 167 GLY A CA 1
ATOM 1304 C C . GLY A 1 167 ? -6.917 -3.435 13.023 1.00 97.75 167 GLY A C 1
ATOM 1305 O O . GLY A 1 167 ? -6.946 -2.563 12.154 1.00 97.75 167 GLY A O 1
ATOM 1306 N N . ALA A 1 168 ? -6.312 -4.612 12.856 1.00 98.31 168 ALA A N 1
ATOM 1307 C CA . ALA A 1 168 ? -5.656 -5.008 11.614 1.00 98.31 168 ALA A CA 1
ATOM 1308 C C . ALA A 1 168 ? -6.650 -5.055 10.451 1.00 98.31 168 ALA A C 1
ATOM 1310 O O . ALA A 1 168 ? -7.825 -5.359 10.657 1.00 98.31 168 ALA A O 1
ATOM 1311 N N . ILE A 1 169 ? -6.166 -4.793 9.239 1.00 98.50 169 ILE A N 1
ATOM 1312 C CA . ILE A 1 169 ? -6.960 -4.906 8.016 1.00 98.50 169 ILE A CA 1
ATOM 1313 C C . ILE A 1 169 ? -6.345 -5.879 7.017 1.00 98.50 169 ILE A C 1
ATOM 1315 O O . ILE A 1 169 ? -5.128 -5.994 6.919 1.00 98.50 169 ILE A O 1
ATOM 1319 N N . GLU A 1 170 ? -7.197 -6.494 6.209 1.00 98.62 170 GLU A N 1
ATOM 1320 C CA . GLU A 1 170 ? -6.826 -7.314 5.059 1.00 98.62 170 GLU A CA 1
ATOM 1321 C C . GLU A 1 170 ? -7.605 -6.882 3.810 1.00 98.62 170 GLU A C 1
ATOM 1323 O O . GLU A 1 170 ? -8.741 -6.399 3.884 1.00 98.62 170 GLU A O 1
ATOM 1328 N N . VAL A 1 171 ? -6.997 -7.044 2.635 1.00 98.56 171 VAL A N 1
ATOM 1329 C CA . VAL A 1 171 ? -7.688 -6.863 1.352 1.00 98.56 171 VAL A CA 1
ATOM 1330 C C . VAL A 1 171 ? -8.519 -8.112 1.068 1.00 98.56 171 VAL A C 1
ATOM 1332 O O . VAL A 1 171 ? -7.957 -9.182 0.862 1.00 98.56 171 VAL A O 1
ATOM 1335 N N . ILE A 1 172 ? -9.844 -7.981 1.008 1.00 98.31 172 ILE A N 1
ATOM 1336 C CA . ILE A 1 172 ? -10.772 -9.101 0.755 1.00 98.31 172 ILE A CA 1
ATOM 1337 C C . ILE A 1 172 ? -11.292 -9.145 -0.686 1.00 98.31 172 ILE A C 1
ATOM 1339 O O . ILE A 1 172 ? -11.891 -10.132 -1.112 1.00 98.31 172 ILE A O 1
ATOM 1343 N N . GLY A 1 173 ? -11.082 -8.074 -1.448 1.00 97.88 173 GLY A N 1
ATOM 1344 C CA . GLY A 1 173 ? -11.539 -7.964 -2.825 1.00 97.88 173 GLY A CA 1
ATOM 1345 C C . GLY A 1 173 ? -10.971 -6.736 -3.524 1.00 97.88 173 GLY A C 1
ATOM 1346 O O . GLY A 1 173 ? -10.417 -5.835 -2.895 1.00 97.88 173 GLY A O 1
ATOM 1347 N N . ALA A 1 174 ? -11.106 -6.703 -4.846 1.00 98.12 174 ALA A N 1
ATOM 1348 C CA . ALA A 1 174 ? -10.748 -5.548 -5.656 1.00 98.12 174 ALA A CA 1
ATOM 1349 C C . ALA A 1 174 ? -11.692 -5.440 -6.857 1.00 98.12 174 ALA A C 1
ATOM 1351 O O . ALA A 1 174 ? -11.931 -6.436 -7.544 1.00 98.12 174 ALA A O 1
ATOM 1352 N N . ASP A 1 175 ? -12.186 -4.233 -7.122 1.00 97.38 175 ASP A N 1
ATOM 1353 C CA . ASP A 1 175 ? -12.940 -3.885 -8.326 1.00 97.38 175 ASP A CA 1
ATOM 1354 C C . ASP A 1 175 ? -12.256 -2.702 -9.022 1.00 97.38 175 ASP A C 1
ATOM 1356 O O . ASP A 1 175 ? -12.335 -1.548 -8.592 1.00 97.38 175 ASP A O 1
ATOM 1360 N N . GLY A 1 176 ? -11.486 -3.007 -10.069 1.00 96.00 176 GLY A N 1
ATOM 1361 C CA . GLY A 1 176 ? -10.646 -2.022 -10.745 1.00 96.00 176 GLY A CA 1
ATOM 1362 C C . GLY A 1 176 ? -9.624 -1.378 -9.787 1.00 96.00 176 GLY A C 1
ATOM 1363 O O . GLY A 1 176 ? -8.756 -2.092 -9.278 1.00 96.00 176 GLY A O 1
ATOM 1364 N N . PRO A 1 177 ? -9.663 -0.045 -9.573 1.00 97.69 177 PRO A N 1
ATOM 1365 C CA . PRO A 1 177 ? -8.777 0.653 -8.643 1.00 97.69 177 PRO A CA 1
ATOM 1366 C C . PRO A 1 177 ? -9.251 0.646 -7.188 1.00 97.69 177 PRO A C 1
ATOM 1368 O O . PRO A 1 177 ? -8.527 1.145 -6.330 1.00 97.69 177 PRO A O 1
ATOM 1371 N N . VAL A 1 178 ? -10.441 0.116 -6.901 1.00 98.31 178 VAL A N 1
ATOM 1372 C CA . VAL A 1 178 ? -11.022 0.144 -5.558 1.00 98.31 178 VAL A CA 1
ATOM 1373 C C . VAL A 1 178 ? -10.738 -1.172 -4.847 1.00 98.31 178 VAL A C 1
ATOM 1375 O O . VAL A 1 178 ? -11.155 -2.239 -5.302 1.00 98.31 178 VAL A O 1
ATOM 1378 N N . LEU A 1 179 ? -10.036 -1.099 -3.718 1.00 98.50 179 LEU A N 1
ATOM 1379 C CA . LEU A 1 179 ? -9.817 -2.227 -2.820 1.00 98.50 179 LEU A CA 1
ATOM 1380 C C . LEU A 1 179 ? -10.936 -2.297 -1.797 1.00 98.50 179 LEU A C 1
ATOM 1382 O O . LEU A 1 179 ? -11.221 -1.310 -1.125 1.00 98.50 179 LEU A O 1
ATOM 1386 N N . GLN A 1 180 ? -11.504 -3.486 -1.651 1.00 98.31 180 GLN A N 1
ATOM 1387 C CA . GLN A 1 180 ? -12.419 -3.826 -0.574 1.00 98.31 180 GLN A CA 1
ATOM 1388 C C . GLN A 1 180 ? -11.582 -4.390 0.565 1.00 98.31 180 GLN A C 1
ATOM 1390 O O . GLN A 1 180 ? -10.880 -5.392 0.405 1.00 98.31 180 GLN A O 1
ATOM 1395 N N . VAL A 1 181 ? -11.643 -3.729 1.708 1.00 98.31 181 VAL A N 1
ATOM 1396 C CA . VAL A 1 181 ? -10.802 -4.001 2.867 1.00 98.31 181 VAL A CA 1
ATOM 1397 C C . VAL A 1 181 ? -11.699 -4.355 4.046 1.00 98.31 181 VAL A C 1
ATOM 1399 O O . VAL A 1 181 ? -12.734 -3.720 4.260 1.00 98.31 181 VAL A O 1
ATOM 1402 N N . GLN A 1 182 ? -11.316 -5.364 4.820 1.00 98.19 182 GLN A N 1
ATOM 1403 C CA . GLN A 1 182 ? -12.008 -5.754 6.044 1.00 98.19 182 GLN A CA 1
ATOM 1404 C C . GLN A 1 182 ? -11.058 -5.657 7.233 1.00 98.19 182 GLN A C 1
ATOM 1406 O O . GLN A 1 182 ? -9.909 -6.076 7.149 1.00 98.19 182 GLN A O 1
ATOM 1411 N N . ALA A 1 183 ? -11.543 -5.075 8.325 1.00 98.31 183 ALA A N 1
ATOM 1412 C CA . ALA A 1 183 ? -10.858 -5.078 9.606 1.00 98.31 183 ALA A CA 1
ATOM 1413 C C . ALA A 1 183 ? -11.154 -6.346 10.416 1.00 98.31 183 ALA A C 1
ATOM 1415 O O . ALA A 1 183 ? -12.131 -7.048 10.152 1.00 98.31 183 ALA A O 1
ATOM 1416 N N . GLU A 1 184 ? -10.343 -6.592 11.443 1.00 97.62 184 GLU A N 1
ATOM 1417 C CA . GLU A 1 184 ? -10.428 -7.753 12.341 1.00 97.62 184 GLU A CA 1
ATOM 1418 C C . GLU A 1 184 ? -11.818 -7.933 12.983 1.00 97.62 184 GLU A C 1
ATOM 1420 O O . GLU A 1 184 ? -12.280 -9.059 13.168 1.00 97.62 184 GLU A O 1
ATOM 1425 N N . ASP A 1 185 ? -12.532 -6.841 13.275 1.00 96.56 185 ASP A N 1
ATOM 1426 C CA . ASP A 1 185 ? -13.891 -6.886 13.837 1.00 96.56 185 ASP A CA 1
ATOM 1427 C C . ASP A 1 185 ? -15.013 -7.062 12.793 1.00 96.56 185 ASP A C 1
ATOM 1429 O O . ASP A 1 185 ? -16.199 -7.093 13.133 1.00 96.56 185 ASP A O 1
ATOM 1433 N N . GLY A 1 186 ? -14.649 -7.182 11.515 1.00 96.94 186 GLY A N 1
ATOM 1434 C CA . GLY A 1 186 ? -15.555 -7.343 10.385 1.00 96.94 186 GLY A CA 1
ATOM 1435 C C . GLY A 1 186 ? -15.973 -6.039 9.700 1.00 96.94 186 GLY A C 1
ATOM 1436 O O . GLY A 1 186 ? -16.609 -6.115 8.641 1.00 96.94 186 GLY A O 1
ATOM 1437 N N . THR A 1 187 ? -15.611 -4.868 10.240 1.00 96.31 187 THR A N 1
ATOM 1438 C CA . THR A 1 187 ? -15.869 -3.556 9.620 1.00 96.31 187 THR A CA 1
ATOM 1439 C C . THR A 1 187 ? -15.238 -3.485 8.234 1.00 96.31 187 THR A C 1
ATOM 1441 O O . THR A 1 187 ? -14.126 -3.963 8.025 1.00 96.31 187 THR A O 1
ATOM 1444 N N . ARG A 1 188 ? -15.952 -2.898 7.267 1.00 97.00 188 ARG A N 1
ATOM 1445 C CA . ARG A 1 188 ? -15.504 -2.814 5.872 1.00 97.00 188 ARG A CA 1
ATOM 1446 C C . ARG A 1 188 ? -15.199 -1.387 5.453 1.00 97.00 188 ARG A C 1
ATOM 1448 O O . ARG A 1 188 ? -15.936 -0.459 5.791 1.00 97.00 188 ARG A O 1
ATOM 1455 N N . PHE A 1 189 ? -14.154 -1.258 4.651 1.00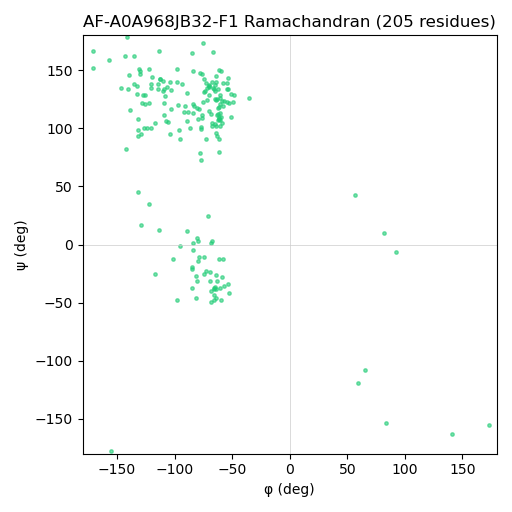 97.25 189 PHE A N 1
ATOM 1456 C CA . PHE A 1 189 ? -13.710 -0.020 4.034 1.00 97.25 189 PHE A CA 1
ATOM 1457 C C . PHE A 1 189 ? -13.481 -0.250 2.549 1.00 97.25 189 PHE A C 1
ATOM 1459 O O . PHE A 1 189 ? -13.077 -1.338 2.146 1.00 97.25 189 PHE A O 1
ATOM 1466 N N . ASP A 1 190 ? -13.661 0.806 1.766 1.00 97.94 190 ASP A N 1
ATOM 1467 C CA . ASP A 1 190 ? -13.240 0.826 0.374 1.00 97.94 190 ASP A CA 1
ATOM 1468 C C . ASP A 1 190 ? -12.127 1.866 0.217 1.00 97.94 190 ASP A C 1
ATOM 1470 O O . ASP A 1 190 ? -12.230 2.985 0.732 1.00 97.94 190 ASP A O 1
ATOM 1474 N N . PHE A 1 191 ? -11.049 1.502 -0.473 1.00 98.50 191 PHE A N 1
ATOM 1475 C CA . PHE A 1 191 ? -9.907 2.378 -0.726 1.00 98.50 191 PHE A CA 1
ATOM 1476 C C . PHE A 1 191 ? -9.665 2.519 -2.224 1.00 98.50 191 PHE A C 1
ATOM 1478 O O . PHE A 1 191 ? -9.412 1.528 -2.906 1.00 98.50 191 PHE A O 1
ATOM 1485 N N . ASP A 1 192 ? -9.705 3.747 -2.737 1.00 98.31 192 ASP A N 1
ATOM 1486 C CA . ASP A 1 192 ? -9.339 4.029 -4.122 1.00 98.31 192 ASP A CA 1
ATOM 1487 C C . ASP A 1 192 ? -7.819 4.198 -4.229 1.00 98.31 192 ASP A C 1
ATOM 1489 O O . ASP A 1 192 ? -7.233 5.144 -3.699 1.00 98.31 192 ASP A O 1
ATOM 1493 N N . VAL A 1 193 ? -7.173 3.262 -4.922 1.00 98.19 193 VAL A N 1
ATOM 1494 C CA . VAL A 1 193 ? -5.715 3.203 -5.091 1.00 98.19 193 VAL A CA 1
ATOM 1495 C C . VAL A 1 193 ? -5.187 4.339 -5.968 1.00 98.19 193 VAL A C 1
ATOM 1497 O O . VAL A 1 193 ? -4.056 4.788 -5.768 1.00 98.19 193 VAL A O 1
ATOM 1500 N N . LEU A 1 194 ? -5.973 4.809 -6.940 1.00 96.88 194 LEU A N 1
ATOM 1501 C CA . LEU A 1 194 ? -5.557 5.868 -7.860 1.00 96.88 194 LEU A CA 1
ATOM 1502 C C . LEU A 1 194 ? -5.720 7.243 -7.218 1.00 96.88 194 LEU A C 1
ATOM 1504 O O . LEU A 1 194 ? -4.782 8.042 -7.243 1.00 96.88 194 LEU A O 1
ATOM 1508 N N . GLU A 1 195 ? -6.869 7.478 -6.588 1.00 97.94 195 GLU A N 1
ATOM 1509 C CA . GLU A 1 195 ? -7.172 8.723 -5.872 1.00 97.94 195 GLU A CA 1
ATOM 1510 C C . GLU A 1 195 ? -6.519 8.778 -4.484 1.00 97.94 195 GLU A C 1
ATOM 1512 O O . GLU A 1 195 ? -6.462 9.838 -3.860 1.00 97.94 195 GLU A O 1
ATOM 1517 N N . ARG A 1 196 ? -5.974 7.649 -4.007 1.00 97.88 196 ARG A N 1
ATOM 1518 C CA . ARG A 1 196 ? -5.247 7.523 -2.736 1.00 97.88 196 ARG A CA 1
ATOM 1519 C C . ARG A 1 196 ? -6.083 7.977 -1.539 1.00 97.88 196 ARG A C 1
ATOM 1521 O O . ARG A 1 196 ? -5.592 8.673 -0.648 1.00 97.88 196 ARG A O 1
ATOM 1528 N N . THR A 1 197 ? -7.353 7.591 -1.530 1.00 98.38 197 THR A N 1
ATOM 1529 C CA . THR A 1 197 ? -8.313 8.000 -0.505 1.00 98.38 197 THR A CA 1
ATOM 1530 C C . THR A 1 197 ? -9.223 6.853 -0.105 1.00 98.38 197 THR A C 1
ATOM 1532 O O . THR A 1 197 ? -9.637 6.035 -0.925 1.00 98.38 197 THR A O 1
ATOM 1535 N N . TRP A 1 198 ? -9.596 6.842 1.171 1.00 98.00 198 TRP A N 1
ATOM 1536 C CA . TRP A 1 198 ? -10.732 6.064 1.639 1.00 98.00 198 TRP A CA 1
ATOM 1537 C C . TRP A 1 198 ? -12.020 6.625 1.043 1.00 98.00 198 TRP A C 1
ATOM 1539 O O . TRP A 1 198 ? -12.230 7.843 1.030 1.00 98.00 198 TRP A O 1
ATOM 1549 N N . LEU A 1 199 ? -12.875 5.737 0.548 1.00 97.44 199 LEU A N 1
ATOM 1550 C CA . LEU A 1 199 ? -14.196 6.091 0.060 1.00 97.44 199 LEU A CA 1
ATOM 1551 C C . LEU A 1 199 ? -15.189 6.141 1.233 1.00 97.44 199 LEU A C 1
ATOM 1553 O O . LEU A 1 199 ? -15.034 5.409 2.215 1.00 97.44 199 LEU A O 1
ATOM 1557 N N . PRO A 1 200 ? -16.226 6.995 1.162 1.00 93.94 200 PRO A N 1
ATOM 1558 C CA . PRO A 1 200 ? -17.269 7.022 2.177 1.00 93.94 200 PRO A CA 1
ATOM 1559 C C . PRO A 1 200 ? -17.972 5.666 2.254 1.00 93.94 200 PRO A C 1
ATOM 1561 O O . PRO A 1 200 ? -18.457 5.167 1.239 1.00 93.94 200 PRO A O 1
ATOM 1564 N N . THR A 1 201 ? -18.090 5.097 3.455 1.00 82.75 201 THR A N 1
ATOM 1565 C CA . THR A 1 201 ? -18.883 3.883 3.667 1.00 82.75 201 THR A CA 1
ATOM 1566 C C . THR A 1 201 ? -20.331 4.157 3.270 1.00 82.75 201 THR A C 1
ATOM 1568 O O . THR A 1 201 ? -21.052 4.894 3.949 1.00 82.75 201 THR A O 1
ATOM 1571 N N . VAL A 1 202 ? -20.781 3.568 2.162 1.00 76.44 202 VAL A N 1
ATOM 1572 C CA . VAL A 1 202 ? -22.187 3.644 1.769 1.00 76.44 202 VAL A CA 1
ATOM 1573 C C . VAL A 1 202 ? -22.947 2.663 2.651 1.00 76.44 202 VAL A C 1
ATOM 1575 O O . VAL A 1 202 ? -22.950 1.456 2.411 1.00 76.44 202 VAL A O 1
ATOM 1578 N N . LEU A 1 203 ? -23.582 3.180 3.703 1.00 70.94 203 LEU A N 1
ATOM 1579 C CA . LEU A 1 203 ? -24.529 2.410 4.503 1.00 70.94 203 LEU A CA 1
ATOM 1580 C C . LEU A 1 203 ? -25.697 2.027 3.594 1.00 70.94 203 LEU A C 1
ATOM 1582 O O . LEU A 1 203 ? -26.628 2.807 3.402 1.00 70.94 203 LEU A O 1
ATOM 1586 N N . THR A 1 204 ? -25.628 0.845 2.987 1.00 63.25 204 THR A N 1
ATOM 1587 C CA . THR A 1 204 ? -26.764 0.311 2.242 1.00 63.25 204 THR A CA 1
ATOM 1588 C C . THR A 1 204 ? -27.820 -0.045 3.286 1.00 63.25 204 THR A C 1
ATOM 1590 O O . THR A 1 204 ? -27.549 -0.907 4.127 1.00 63.25 204 THR A O 1
ATOM 1593 N N . PRO A 1 205 ? -28.987 0.624 3.313 1.00 53.06 205 PRO A N 1
ATOM 1594 C CA . PRO A 1 205 ? -30.024 0.288 4.274 1.00 53.06 205 PRO A CA 1
ATOM 1595 C C . PRO A 1 205 ? -30.436 -1.166 4.038 1.00 53.06 205 PRO A C 1
ATOM 1597 O O . PRO A 1 205 ? -30.825 -1.535 2.930 1.00 53.06 205 PRO A O 1
ATOM 1600 N N . THR A 1 206 ? -30.288 -2.003 5.062 1.00 63.59 206 THR A N 1
ATOM 1601 C CA . THR A 1 206 ? -30.780 -3.380 5.021 1.00 63.59 206 THR A CA 1
ATOM 1602 C C . THR A 1 206 ? -32.310 -3.326 4.895 1.00 63.59 206 THR A C 1
ATOM 1604 O O . THR A 1 206 ? -32.926 -2.610 5.690 1.00 63.59 206 THR A O 1
ATOM 1607 N N . PRO A 1 207 ? -32.912 -3.978 3.883 1.00 60.78 207 PRO A N 1
ATOM 1608 C CA . PRO A 1 207 ? -34.361 -3.975 3.682 1.00 60.78 207 PRO A CA 1
ATOM 1609 C C . PRO A 1 207 ? -35.120 -4.710 4.793 1.00 60.78 207 PRO A C 1
ATOM 1611 O O . PRO A 1 207 ? -34.537 -5.632 5.410 1.00 60.78 207 PRO A O 1
#

Radius of gyration: 32.77 Å; Cα contacts (8 Å, |Δi|>4): 253; chains: 1; bounding box: 104×47×51 Å

Nearest PDB structures (foldseek):
  7esl-assembly1_A  TM=5.225E-01  e=3.588E-01  Fusarium oxysporum
  8tx8-assembly1_A  TM=4.868E-01  e=4.223E-01  Homo sapiens
  8i4d-assembly1_A  TM=5.257E-01 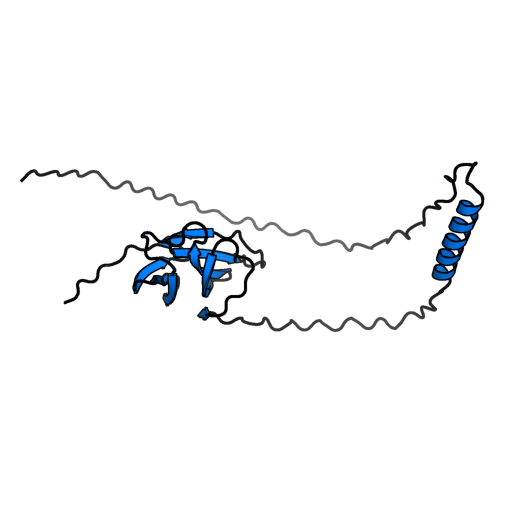 e=6.177E-01  Fusarium oxysporum
  4r7a-assembly1_B  TM=5.064E-01  e=3.151E+00  Homo sapiens

pLDDT: mean 80.14, std 18.01, range [45.09, 98.62]